Protein AF-A0A914KEP9-F1 (afdb_monomer_lite)

Structure (mmCIF, N/CA/C/O backbone):
data_AF-A0A914KEP9-F1
#
_entry.id   AF-A0A914KEP9-F1
#
loop_
_atom_site.group_PDB
_atom_site.id
_atom_site.type_symbol
_atom_site.label_atom_id
_atom_site.label_alt_id
_atom_site.label_comp_id
_atom_site.label_asym_id
_atom_site.label_entity_id
_atom_site.label_seq_id
_atom_site.pdbx_PDB_ins_code
_atom_site.Cartn_x
_atom_site.Cartn_y
_atom_site.Cartn_z
_atom_site.occupancy
_atom_site.B_iso_or_equiv
_atom_site.auth_seq_id
_atom_site.auth_comp_id
_atom_site.auth_asym_id
_atom_site.auth_atom_id
_atom_site.pdbx_PDB_model_num
ATOM 1 N N . GLU A 1 1 ? -34.281 -14.181 22.682 1.00 45.75 1 GLU A N 1
ATOM 2 C CA . GLU A 1 1 ? -33.440 -13.655 23.786 1.00 45.75 1 GLU A CA 1
ATOM 3 C C . GLU A 1 1 ? -32.944 -12.228 23.524 1.00 45.75 1 GLU A C 1
ATOM 5 O O . GLU A 1 1 ? -33.178 -11.386 24.376 1.00 45.75 1 GLU A O 1
ATOM 10 N N . TRP A 1 2 ? -32.375 -11.897 22.355 1.00 42.06 2 TRP A N 1
ATOM 11 C CA . TRP A 1 2 ? -31.967 -10.517 22.001 1.00 42.06 2 TRP A CA 1
ATOM 12 C C . TRP A 1 2 ? -33.112 -9.485 22.031 1.00 42.06 2 TRP A C 1
ATOM 14 O O . TRP A 1 2 ? -32.993 -8.478 22.718 1.00 42.06 2 TRP A O 1
ATOM 24 N N . GLU A 1 3 ? -34.259 -9.778 21.407 1.00 46.59 3 GLU A N 1
ATOM 25 C CA . GLU A 1 3 ? -35.447 -8.900 21.457 1.00 46.59 3 GLU A CA 1
ATOM 26 C C . GLU A 1 3 ? -35.961 -8.692 22.889 1.00 46.59 3 GLU A C 1
ATOM 28 O O . GLU A 1 3 ? -36.500 -7.643 23.220 1.00 46.59 3 GLU A O 1
ATOM 33 N N . SER A 1 4 ? -35.756 -9.672 23.775 1.00 56.06 4 SER A N 1
ATOM 34 C CA . SER A 1 4 ? -36.118 -9.540 25.188 1.00 56.06 4 SER A CA 1
ATOM 35 C C . SER A 1 4 ? -35.186 -8.575 25.916 1.00 56.06 4 SER A C 1
ATOM 37 O O . SER A 1 4 ? -35.663 -7.812 26.746 1.00 56.06 4 SER A O 1
ATOM 39 N N . VAL A 1 5 ? -33.883 -8.595 25.623 1.00 56.09 5 VAL A N 1
ATOM 40 C CA . VAL A 1 5 ? -32.901 -7.682 26.233 1.00 56.09 5 VAL A CA 1
ATOM 41 C C . VAL A 1 5 ? -33.059 -6.261 25.684 1.00 56.09 5 VAL A C 1
ATOM 43 O O . VAL A 1 5 ? -32.932 -5.303 26.446 1.00 56.09 5 VAL A O 1
ATOM 46 N N . ASP A 1 6 ? -33.383 -6.120 24.396 1.00 53.09 6 ASP A N 1
ATOM 47 C CA . ASP A 1 6 ? -33.613 -4.823 23.751 1.00 53.09 6 ASP A CA 1
ATOM 48 C C . ASP A 1 6 ? -34.911 -4.169 24.258 1.00 53.09 6 ASP A C 1
ATOM 50 O O . ASP A 1 6 ? -34.894 -3.023 24.706 1.00 53.09 6 ASP A O 1
ATOM 54 N N . ASN A 1 7 ? -36.009 -4.933 24.351 1.00 61.94 7 ASN A N 1
ATOM 55 C CA . ASN A 1 7 ? -37.264 -4.455 24.943 1.00 61.94 7 ASN A CA 1
ATOM 56 C C . ASN A 1 7 ? -37.099 -4.073 26.423 1.00 61.94 7 ASN A C 1
ATOM 58 O O . ASN A 1 7 ? -37.559 -3.009 26.836 1.00 61.94 7 ASN A O 1
ATOM 62 N N . LEU A 1 8 ? -36.379 -4.883 27.212 1.00 59.03 8 LEU A N 1
ATOM 63 C CA . LEU A 1 8 ? -36.083 -4.569 28.616 1.00 59.03 8 LEU A CA 1
ATOM 64 C C . LEU A 1 8 ? -35.218 -3.311 28.761 1.00 59.03 8 LEU A C 1
ATOM 66 O O . LEU A 1 8 ? -35.397 -2.548 29.711 1.00 59.03 8 LEU A O 1
ATOM 70 N N . TRP A 1 9 ? -34.287 -3.072 27.833 1.00 61.41 9 TRP A N 1
ATOM 71 C CA . TRP A 1 9 ? -33.450 -1.876 27.850 1.00 61.41 9 TRP A CA 1
ATOM 72 C C . TRP A 1 9 ? -34.225 -0.625 27.445 1.00 61.41 9 TRP A C 1
ATOM 74 O O . TRP A 1 9 ? -34.077 0.400 28.106 1.00 61.41 9 TRP A O 1
ATOM 84 N N . VAL A 1 10 ? -35.061 -0.688 26.407 1.00 66.38 10 VAL A N 1
ATOM 85 C CA . VAL A 1 10 ? -35.925 0.432 25.999 1.00 66.38 10 VAL A CA 1
ATOM 86 C C . VAL A 1 10 ? -36.863 0.821 27.143 1.00 66.38 10 VAL A C 1
ATOM 88 O O . VAL A 1 10 ? -36.931 1.996 27.507 1.00 66.38 10 VAL A O 1
ATOM 91 N N . GLU A 1 11 ? -37.487 -0.167 27.784 1.00 61.84 11 GLU A N 1
ATOM 92 C CA . GLU A 1 11 ? -38.403 0.048 28.904 1.00 61.84 11 GLU A CA 1
ATOM 93 C C . GLU A 1 11 ? -37.679 0.577 30.159 1.00 61.84 11 GLU A C 1
ATOM 95 O O . GLU A 1 11 ? -38.170 1.488 30.832 1.00 61.84 11 GLU A O 1
ATOM 100 N N . GLN A 1 12 ? -36.473 0.076 30.468 1.00 60.03 12 GLN A N 1
ATOM 101 C CA . GLN A 1 12 ? -35.642 0.650 31.533 1.00 60.03 12 GLN A CA 1
ATOM 102 C C . GLN A 1 12 ? -35.192 2.071 31.198 1.00 60.03 12 GLN A C 1
ATOM 104 O O . GLN A 1 12 ? -35.220 2.939 32.062 1.00 60.03 12 GLN A O 1
ATOM 109 N N . LYS A 1 13 ? -34.778 2.343 29.962 1.00 58.94 13 LYS A N 1
ATOM 110 C CA . LYS A 1 13 ? -34.282 3.656 29.542 1.00 58.94 13 LYS A CA 1
ATOM 111 C C . LYS A 1 13 ? -35.364 4.734 29.650 1.00 58.94 13 LYS A C 1
ATOM 113 O O . LYS A 1 13 ? -35.048 5.846 30.079 1.00 58.94 13 LYS A O 1
ATOM 118 N N . GLU A 1 14 ? -36.615 4.393 29.334 1.00 60.66 14 GLU A N 1
ATOM 119 C CA . GLU A 1 14 ? -37.789 5.241 29.584 1.00 60.66 14 GLU A CA 1
ATOM 120 C C . GLU A 1 14 ? -38.051 5.443 31.081 1.00 60.66 14 GLU A C 1
ATOM 122 O O . GLU A 1 14 ? -38.164 6.588 31.521 1.00 60.66 14 GLU A O 1
ATOM 127 N N . LYS A 1 15 ? -38.053 4.369 31.885 1.00 55.81 15 LYS A N 1
ATOM 128 C CA . LYS A 1 15 ? -38.216 4.458 33.351 1.00 55.81 15 LYS A CA 1
ATOM 129 C C . LYS A 1 15 ? -37.110 5.276 34.031 1.00 55.81 15 LYS A C 1
ATOM 131 O O . LYS A 1 15 ? -37.347 5.890 35.065 1.00 55.81 15 LYS A O 1
ATOM 136 N N . LEU A 1 16 ? -35.910 5.304 33.451 1.00 52.50 16 LEU A N 1
ATOM 137 C CA . LEU A 1 16 ? -34.718 5.957 34.003 1.00 52.50 16 LEU A CA 1
ATOM 138 C C . LEU A 1 16 ? -34.487 7.382 33.466 1.00 52.50 16 LEU A C 1
ATOM 140 O O . LEU A 1 16 ? -33.523 8.032 33.873 1.00 52.50 16 LEU A O 1
ATOM 144 N N . GLY A 1 17 ? -35.313 7.874 32.533 1.00 49.06 17 GLY A N 1
ATOM 145 C CA . GLY A 1 17 ? -35.179 9.223 31.962 1.00 49.06 17 GLY A CA 1
ATOM 146 C C . GLY A 1 17 ? -33.858 9.476 31.214 1.00 49.06 17 GLY A C 1
ATOM 147 O O . GLY A 1 17 ? -33.486 10.630 30.971 1.00 49.06 17 GLY A O 1
ATOM 148 N N . LEU A 1 18 ? -33.132 8.416 30.839 1.00 47.28 18 LEU A N 1
ATOM 149 C CA . LEU A 1 18 ? -31.837 8.474 30.152 1.00 47.28 18 LEU A CA 1
ATOM 150 C C . LEU A 1 18 ? -32.048 8.804 28.663 1.00 47.28 18 LEU A C 1
ATOM 152 O O . LEU A 1 18 ? -31.917 7.961 27.776 1.00 47.28 18 LEU A O 1
ATOM 156 N N . GLY A 1 19 ? -32.409 10.059 28.394 1.00 43.72 19 GLY A N 1
ATOM 157 C CA . GLY A 1 19 ? -32.674 10.575 27.047 1.00 43.72 19 GLY A CA 1
ATOM 158 C C . GLY A 1 19 ? -32.985 12.073 26.969 1.00 43.72 19 GLY A C 1
ATOM 159 O O . GLY A 1 19 ? -32.919 12.643 25.882 1.00 43.72 19 GLY A O 1
ATOM 160 N N . GLN A 1 20 ? -33.270 12.740 28.094 1.00 38.12 20 GLN A N 1
ATOM 161 C CA . GLN A 1 20 ? -33.529 14.183 28.129 1.00 38.12 20 GLN A CA 1
ATOM 162 C C . GLN A 1 20 ? -32.342 14.956 28.723 1.00 38.12 20 GLN A C 1
ATOM 164 O O . GLN A 1 20 ? -31.752 14.562 29.731 1.00 38.12 20 GLN A O 1
ATOM 169 N N . LYS A 1 21 ? -31.981 16.083 28.092 1.00 31.39 21 LYS A N 1
ATOM 170 C CA . LYS A 1 21 ? -31.024 17.054 28.646 1.00 31.39 21 LYS A CA 1
ATOM 171 C C . LYS A 1 21 ? -31.584 17.589 29.969 1.00 31.39 21 LYS A C 1
ATOM 173 O O . LYS A 1 21 ? -32.524 18.373 29.959 1.00 31.39 21 LYS A O 1
ATOM 178 N N . GLY A 1 22 ? -30.991 17.154 31.080 1.00 39.91 22 GLY A N 1
ATOM 179 C CA . GLY A 1 22 ? -31.440 17.467 32.440 1.00 39.91 22 GLY A CA 1
ATOM 180 C C . GLY A 1 22 ? -31.901 16.216 33.187 1.00 39.91 22 GLY A C 1
ATOM 181 O O . GLY A 1 22 ? -33.066 16.107 33.549 1.00 39.91 22 GLY A O 1
ATOM 182 N N . ALA A 1 23 ? -30.999 15.251 33.389 1.00 37.09 23 ALA A N 1
ATOM 183 C CA . ALA A 1 23 ? -31.309 14.024 34.116 1.00 37.09 23 ALA A CA 1
ATOM 184 C C . ALA A 1 23 ? -31.670 14.349 35.578 1.00 37.09 23 ALA A C 1
ATOM 186 O O . ALA A 1 23 ? -30.811 14.768 36.358 1.00 37.09 23 ALA A O 1
ATOM 187 N N . LYS A 1 24 ? -32.946 14.170 35.941 1.00 41.47 24 LYS A N 1
ATOM 188 C CA . LYS A 1 24 ? -33.394 14.178 37.340 1.00 41.47 24 LYS A CA 1
ATOM 189 C C . LYS A 1 24 ? -32.724 13.024 38.113 1.00 41.47 24 LYS A C 1
ATOM 191 O O . LYS A 1 24 ? -32.397 12.002 37.507 1.00 41.47 24 LYS A O 1
ATOM 196 N N . PRO A 1 25 ? -32.497 13.169 39.433 1.00 42.00 25 PRO A N 1
ATOM 197 C CA . PRO A 1 25 ? -31.997 12.080 40.269 1.00 42.00 25 PRO A CA 1
ATOM 198 C C . PRO A 1 25 ? -32.967 10.893 40.218 1.00 42.00 25 PRO A C 1
ATOM 200 O O . PRO A 1 25 ? -34.176 11.093 40.177 1.00 42.00 25 PRO A O 1
ATOM 203 N N . LEU A 1 26 ? -32.422 9.677 40.204 1.00 51.34 26 LEU A N 1
ATOM 204 C CA . LEU A 1 26 ? -33.168 8.422 40.105 1.00 51.34 26 LEU A CA 1
ATOM 205 C C . LEU A 1 26 ? -34.224 8.295 41.223 1.00 51.34 26 LEU A C 1
ATOM 207 O O . LEU A 1 26 ? -33.871 8.295 42.401 1.00 51.34 26 LEU A O 1
ATOM 211 N N . GLU A 1 27 ? -35.500 8.137 40.863 1.00 48.50 27 GLU A N 1
ATOM 212 C CA . GLU A 1 27 ? -36.560 7.675 41.772 1.00 48.50 27 GLU A CA 1
ATOM 213 C C . GLU A 1 27 ? -36.512 6.134 41.825 1.00 48.50 27 GLU A C 1
ATOM 215 O O . GLU A 1 27 ? -37.123 5.449 41.012 1.00 48.50 27 GLU A O 1
ATOM 220 N N . GLY A 1 28 ? -35.702 5.574 42.730 1.00 61.25 28 GLY A N 1
ATOM 221 C CA . GLY A 1 28 ? -35.535 4.124 42.916 1.00 61.25 28 GLY A CA 1
ATOM 222 C C . GLY A 1 28 ? -34.515 3.801 44.011 1.00 61.25 28 GLY A C 1
ATOM 223 O O . GLY A 1 28 ? -33.673 4.647 44.338 1.00 61.25 28 GLY A O 1
ATOM 224 N N . SER A 1 29 ? -34.579 2.602 44.603 1.00 81.25 29 SER A N 1
ATOM 225 C CA . SER A 1 29 ? -33.645 2.207 45.667 1.00 81.25 29 SER A CA 1
ATOM 226 C C . SER A 1 29 ? -32.207 2.152 45.141 1.00 81.25 29 SER A C 1
ATOM 228 O O . SER A 1 29 ? -31.977 1.946 43.951 1.00 81.25 29 SER A O 1
ATOM 230 N N . LEU A 1 30 ? -31.210 2.312 46.017 1.00 82.50 30 LEU A N 1
ATOM 231 C CA . LEU A 1 30 ? -29.797 2.272 45.615 1.00 82.50 30 LEU A CA 1
ATOM 232 C C . LEU A 1 30 ? -29.435 0.957 44.888 1.00 82.50 30 LEU A C 1
ATOM 234 O O . LEU A 1 30 ? -28.625 0.966 43.964 1.00 82.50 30 LEU A O 1
ATOM 238 N N . ALA A 1 31 ?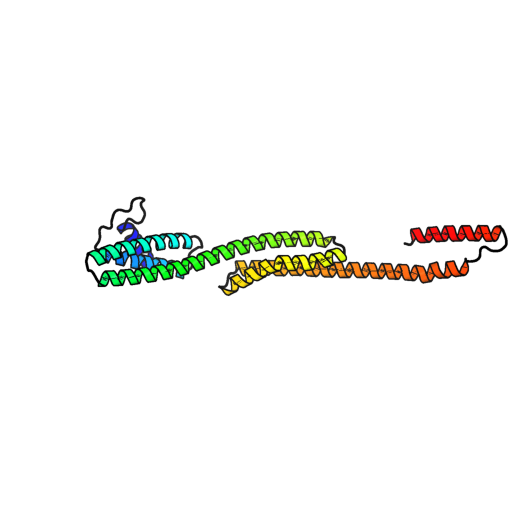 -30.080 -0.155 45.259 1.00 83.12 31 ALA A N 1
ATOM 239 C CA . ALA A 1 31 ? -29.934 -1.448 44.595 1.00 83.12 31 ALA A CA 1
ATOM 240 C C . ALA A 1 31 ? -30.486 -1.441 43.155 1.00 83.12 31 ALA A C 1
ATOM 242 O O . ALA A 1 31 ? -29.814 -1.939 42.251 1.00 83.12 31 ALA A O 1
ATOM 243 N N . ASP A 1 32 ? -31.641 -0.809 42.920 1.00 84.50 32 ASP A N 1
ATOM 244 C CA . ASP A 1 32 ? -32.236 -0.684 41.578 1.00 84.50 32 ASP A CA 1
ATOM 245 C C . ASP A 1 32 ? -31.322 0.110 40.635 1.00 84.50 32 ASP A C 1
ATOM 247 O O . ASP A 1 32 ? -31.179 -0.219 39.456 1.00 84.50 32 ASP A O 1
ATOM 251 N N . GLN A 1 33 ? -30.640 1.130 41.167 1.00 84.88 33 GLN A N 1
ATOM 252 C CA . GLN A 1 33 ? -29.698 1.948 40.399 1.00 84.88 33 GLN A CA 1
ATOM 253 C C . GLN A 1 33 ? -28.456 1.143 39.979 1.00 84.88 33 GLN A C 1
ATOM 255 O O . GLN A 1 33 ? -27.972 1.314 38.860 1.00 84.88 33 GLN A O 1
ATOM 260 N N . PHE A 1 34 ? -27.958 0.234 40.826 1.00 87.38 34 PHE A N 1
ATOM 261 C CA . PHE A 1 34 ? -26.879 -0.689 40.451 1.00 87.38 34 PHE A CA 1
ATOM 262 C C . PHE A 1 34 ? -27.331 -1.737 39.429 1.00 87.38 34 PHE A C 1
ATOM 264 O O . PHE A 1 34 ? -26.576 -2.048 38.503 1.00 87.38 34 PHE A O 1
ATOM 271 N N . GLU A 1 35 ? -28.550 -2.262 39.558 1.00 88.75 35 GLU A N 1
ATOM 272 C CA . GLU A 1 35 ? -29.079 -3.249 38.612 1.00 88.75 35 GLU A CA 1
ATOM 273 C C . GLU A 1 35 ? -29.319 -2.634 37.226 1.00 88.75 35 GLU A C 1
ATOM 275 O O . GLU A 1 35 ? -29.020 -3.267 36.213 1.00 88.75 35 GLU A O 1
ATOM 280 N N . ALA A 1 36 ? -29.737 -1.365 37.157 1.00 87.50 36 ALA A N 1
ATOM 281 C CA . ALA A 1 36 ? -29.820 -0.614 35.904 1.00 87.50 36 ALA A CA 1
ATOM 282 C C . ALA A 1 36 ? -28.461 -0.513 35.186 1.00 87.50 36 ALA A C 1
ATOM 284 O O . ALA A 1 36 ? -28.375 -0.735 33.975 1.00 87.50 36 ALA A O 1
ATOM 285 N N . VAL A 1 37 ? -27.373 -0.239 35.921 1.00 90.31 37 VAL A N 1
ATOM 286 C CA . VAL A 1 37 ? -26.016 -0.236 35.342 1.00 90.31 37 VAL A CA 1
ATOM 287 C C . VAL A 1 37 ? -25.621 -1.636 34.868 1.00 90.31 37 VAL A C 1
ATOM 289 O O . VAL A 1 37 ? -25.065 -1.784 33.779 1.00 90.31 37 VAL A O 1
ATOM 292 N N . ALA A 1 38 ? -25.921 -2.673 35.654 1.00 89.75 38 ALA A N 1
ATOM 293 C CA . ALA A 1 38 ? -25.623 -4.058 35.295 1.00 89.75 38 ALA A CA 1
ATOM 294 C C . ALA A 1 38 ? -26.382 -4.514 34.035 1.00 89.75 38 ALA A C 1
ATOM 296 O O . ALA A 1 38 ? -25.841 -5.273 33.226 1.00 89.75 38 ALA A O 1
ATOM 297 N N . HIS A 1 39 ? -27.623 -4.058 33.864 1.00 90.69 39 HIS A N 1
ATOM 298 C CA . HIS A 1 39 ? -28.432 -4.327 32.680 1.00 90.69 39 HIS A CA 1
ATOM 299 C C . HIS A 1 39 ? -27.883 -3.596 31.449 1.00 90.69 39 HIS A C 1
ATOM 301 O O . HIS A 1 39 ? -27.671 -4.223 30.410 1.00 90.69 39 HIS A O 1
ATOM 307 N N . TRP A 1 40 ? -27.556 -2.303 31.581 1.00 93.38 40 TRP A N 1
ATOM 308 C CA . TRP A 1 40 ? -26.888 -1.551 30.514 1.00 93.38 40 TRP A CA 1
ATOM 309 C C . TRP A 1 40 ? -25.581 -2.226 30.081 1.00 93.38 40 TRP A C 1
ATOM 311 O O . TRP A 1 40 ? -25.336 -2.370 28.885 1.00 93.38 40 TRP A O 1
ATOM 321 N N . LEU A 1 41 ? -24.765 -2.694 31.031 1.00 92.25 41 LEU A N 1
ATOM 322 C CA . LEU A 1 41 ? -23.487 -3.337 30.728 1.00 92.25 41 LEU A CA 1
ATOM 323 C C . LEU A 1 41 ? -23.679 -4.618 29.903 1.00 92.25 41 LEU A C 1
ATOM 325 O O . LEU A 1 41 ? -22.993 -4.806 28.899 1.00 92.25 41 LEU A O 1
ATOM 329 N N . ARG A 1 42 ? -24.640 -5.470 30.289 1.00 91.25 42 ARG A N 1
ATOM 330 C CA . ARG A 1 42 ? -25.009 -6.675 29.523 1.00 91.25 42 ARG A CA 1
ATOM 331 C C . ARG A 1 42 ? -25.473 -6.320 28.112 1.00 91.25 42 ARG A C 1
ATOM 333 O O . ARG A 1 42 ? -25.056 -6.955 27.145 1.00 91.25 42 ARG A O 1
ATOM 340 N N . HIS A 1 43 ? -26.287 -5.277 27.985 1.00 88.31 43 HIS A N 1
ATOM 341 C CA . HIS A 1 43 ? -26.761 -4.803 26.692 1.00 88.31 43 HIS A CA 1
ATOM 342 C C . HIS A 1 43 ? -25.615 -4.275 25.809 1.00 88.31 43 HIS A C 1
ATOM 344 O O . HIS A 1 43 ? -25.517 -4.645 24.639 1.00 88.31 43 HIS A O 1
ATOM 350 N N . ALA A 1 44 ? -24.701 -3.478 26.367 1.00 88.38 44 ALA A N 1
ATOM 351 C CA . ALA A 1 44 ? -23.533 -2.960 25.657 1.00 88.38 44 ALA A CA 1
ATOM 352 C C . ALA A 1 44 ? -22.579 -4.082 25.204 1.00 88.38 44 ALA A C 1
ATOM 354 O O . ALA A 1 44 ? -22.092 -4.066 24.073 1.00 88.38 44 ALA A O 1
ATOM 355 N N . GLN A 1 45 ? -22.355 -5.093 26.050 1.00 89.62 45 GLN A N 1
ATOM 356 C CA . GLN A 1 45 ? -21.576 -6.286 25.698 1.00 89.62 45 GLN A CA 1
ATOM 357 C C . GLN A 1 45 ? -22.242 -7.093 24.576 1.00 89.62 45 GLN A C 1
ATOM 359 O O . GLN A 1 45 ? -21.563 -7.541 23.654 1.00 89.62 45 GLN A O 1
ATOM 364 N N . SER A 1 46 ? -23.570 -7.231 24.613 1.00 86.81 46 SER A N 1
ATOM 365 C CA . SER A 1 46 ? -24.329 -7.883 23.544 1.00 86.81 46 SER A CA 1
ATOM 366 C C . SER A 1 46 ? -24.202 -7.129 22.218 1.00 86.81 46 SER A C 1
ATOM 368 O O . SER A 1 46 ? -23.912 -7.751 21.197 1.00 86.81 46 SER A O 1
ATOM 370 N N . GLN A 1 47 ? -24.340 -5.799 22.221 1.00 84.31 47 GLN A N 1
ATOM 371 C CA . GLN A 1 47 ? -24.130 -4.980 21.018 1.00 84.31 47 GLN A CA 1
ATOM 372 C C . GLN A 1 47 ? -22.719 -5.167 20.440 1.00 84.31 47 GLN A C 1
ATOM 374 O O . GLN A 1 47 ? -22.555 -5.337 19.233 1.00 84.31 47 GLN A O 1
ATOM 379 N N . LEU A 1 48 ? -21.700 -5.224 21.304 1.00 83.31 48 LEU A N 1
ATOM 380 C CA . LEU A 1 48 ? -20.319 -5.462 20.885 1.00 83.31 48 LEU A CA 1
ATOM 381 C C . LEU A 1 48 ? -20.120 -6.853 20.255 1.00 83.31 48 LEU A C 1
ATOM 383 O O . LEU A 1 48 ? -19.368 -6.990 19.284 1.00 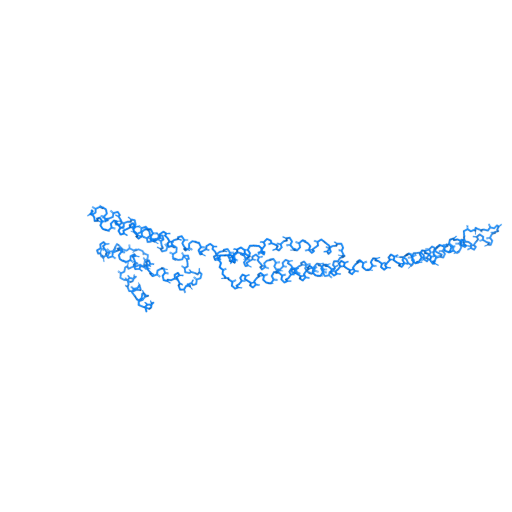83.31 48 LEU A O 1
ATOM 387 N N . ALA A 1 49 ? -20.774 -7.881 20.801 1.00 80.94 49 ALA A N 1
ATOM 388 C CA . ALA A 1 49 ? -20.668 -9.260 20.329 1.00 80.94 49 ALA A CA 1
ATOM 389 C C . ALA A 1 49 ? -21.343 -9.475 18.965 1.00 80.94 49 ALA A C 1
ATOM 391 O O . ALA A 1 49 ? -20.795 -10.183 18.125 1.00 80.94 49 ALA A O 1
ATOM 392 N N . HIS A 1 50 ? -22.481 -8.823 18.715 1.00 72.62 50 HIS A N 1
ATOM 393 C CA . HIS A 1 50 ? -23.286 -9.024 17.502 1.00 72.62 50 HIS A CA 1
ATOM 394 C C . HIS A 1 50 ? -22.854 -8.147 16.317 1.00 72.62 50 HIS A C 1
ATOM 396 O O . HIS A 1 50 ? -23.577 -8.040 15.333 1.00 72.62 50 HIS A O 1
ATOM 402 N N . GLY A 1 51 ? -21.662 -7.542 16.391 1.00 61.88 51 GLY A N 1
ATOM 403 C CA . GLY A 1 51 ? -21.070 -6.824 15.266 1.00 61.88 51 GLY A CA 1
ATOM 404 C C . GLY A 1 51 ? -21.879 -5.596 14.862 1.00 61.88 51 GLY A C 1
ATOM 405 O O . GLY A 1 51 ? -22.280 -5.469 13.712 1.00 61.88 51 GLY A O 1
ATOM 406 N N . THR A 1 52 ? -22.137 -4.683 15.799 1.00 55.88 52 THR A N 1
ATOM 407 C CA . THR A 1 52 ? -22.742 -3.400 15.436 1.00 55.88 52 THR A CA 1
ATOM 408 C C . THR A 1 52 ? -21.812 -2.551 14.574 1.00 55.88 52 THR A C 1
ATOM 410 O O . THR A 1 52 ? -20.605 -2.483 14.815 1.00 55.88 52 THR A O 1
ATOM 413 N N . ASP A 1 53 ? -22.444 -1.869 13.623 1.00 58.41 53 ASP A N 1
ATOM 414 C CA . ASP A 1 53 ? -21.940 -0.806 12.761 1.00 58.41 53 ASP A CA 1
ATOM 415 C C . ASP A 1 53 ? -20.844 0.062 13.409 1.00 58.41 53 ASP A C 1
ATOM 417 O O . ASP A 1 53 ? -20.915 0.416 14.592 1.00 58.41 53 ASP A O 1
ATOM 421 N N . SER A 1 54 ? -19.854 0.488 12.615 1.00 62.97 54 SER A N 1
ATOM 422 C CA . SER A 1 54 ? -18.724 1.336 13.052 1.00 62.97 54 SER A CA 1
ATOM 423 C C . SER A 1 54 ? -19.153 2.616 13.796 1.00 62.97 54 SER A C 1
ATOM 425 O O . SER A 1 54 ? -18.334 3.242 14.472 1.00 62.97 54 SER A O 1
ATOM 427 N N . THR A 1 55 ? -20.413 3.026 13.664 1.00 71.00 55 THR A N 1
ATOM 428 C CA . THR A 1 55 ? -21.010 4.218 14.275 1.00 71.00 55 THR A CA 1
ATOM 429 C C . THR A 1 55 ? -21.426 4.020 15.737 1.00 71.00 55 THR A C 1
ATOM 431 O O . THR A 1 55 ? -21.562 5.001 16.470 1.00 71.00 55 THR A O 1
ATOM 434 N N . VAL A 1 56 ? -21.588 2.774 16.198 1.00 80.50 56 VAL A N 1
ATOM 435 C CA . VAL A 1 56 ? -22.072 2.455 17.554 1.00 80.50 56 VAL A CA 1
ATOM 436 C C . VAL A 1 56 ? -20.945 2.498 18.590 1.00 80.50 56 VAL A C 1
ATOM 438 O O . VAL A 1 56 ? -21.162 2.931 19.723 1.00 80.50 56 VAL A O 1
ATOM 441 N N . VAL A 1 57 ? -19.718 2.134 18.204 1.00 85.81 57 VAL A N 1
ATOM 442 C CA . VAL A 1 57 ? -18.556 2.080 19.112 1.00 85.81 57 VAL A CA 1
ATOM 443 C C . VAL A 1 57 ? -18.262 3.432 19.791 1.00 85.81 57 VAL A C 1
ATOM 445 O O . VAL A 1 57 ? -18.158 3.447 21.019 1.00 85.81 57 VAL A O 1
ATOM 448 N N . PRO A 1 58 ? -18.198 4.582 19.084 1.00 86.56 58 PRO A N 1
ATOM 449 C CA . PRO A 1 58 ? -17.963 5.878 19.731 1.00 86.56 58 PRO A CA 1
ATOM 450 C C . PRO A 1 58 ? -19.044 6.249 20.755 1.00 86.56 58 PRO A C 1
ATOM 452 O O . PRO A 1 58 ? -18.741 6.796 21.817 1.00 86.56 58 PRO A O 1
ATOM 455 N N . LYS A 1 59 ? -20.305 5.913 20.458 1.00 87.81 59 LYS A N 1
ATOM 456 C CA . LYS A 1 59 ? -21.437 6.146 21.358 1.00 87.81 59 LYS A CA 1
ATOM 457 C C . LYS A 1 59 ? -21.332 5.281 22.614 1.00 87.81 59 LYS A C 1
ATOM 459 O O . LYS A 1 59 ? -21.470 5.805 23.716 1.00 87.81 59 LYS A O 1
ATOM 464 N N . LEU A 1 60 ? -21.013 3.994 22.468 1.00 90.12 60 LEU A N 1
ATOM 465 C CA . LEU A 1 60 ? -20.807 3.091 23.604 1.00 90.12 60 LEU A CA 1
ATOM 466 C C . LEU A 1 60 ? -19.630 3.524 24.486 1.00 90.12 60 LEU A C 1
ATOM 468 O O . LEU A 1 60 ? -19.730 3.416 25.704 1.00 90.12 60 LEU A O 1
ATOM 472 N N . ILE A 1 61 ? -18.549 4.069 23.913 1.00 91.00 61 ILE A N 1
ATOM 473 C CA . ILE A 1 61 ? -17.439 4.642 24.697 1.00 91.00 61 ILE A CA 1
ATOM 474 C C . ILE A 1 61 ? -17.937 5.807 25.561 1.00 91.00 61 ILE A C 1
ATOM 476 O O . ILE A 1 61 ? -17.607 5.887 26.747 1.00 91.00 61 ILE A O 1
ATOM 480 N N . GLN A 1 62 ? -18.739 6.710 24.989 1.00 91.31 62 GLN A N 1
ATOM 481 C CA . GLN A 1 62 ? -19.307 7.835 25.732 1.00 91.31 62 GLN A CA 1
ATOM 482 C C . GLN A 1 62 ? -20.244 7.357 26.851 1.00 91.31 62 GLN A C 1
ATOM 484 O O . GLN A 1 62 ? -20.113 7.811 27.991 1.00 91.31 62 GLN A O 1
ATOM 489 N N . GLU A 1 63 ? -21.148 6.423 26.547 1.00 91.19 63 GLU A N 1
ATOM 490 C CA . GLU A 1 63 ? -22.065 5.837 27.530 1.00 91.19 63 GLU A CA 1
ATOM 491 C C . GLU A 1 63 ? -21.299 5.117 28.649 1.00 91.19 63 GLU A C 1
ATOM 493 O O . GLU A 1 63 ? -21.584 5.338 29.823 1.00 91.19 63 GLU A O 1
ATOM 498 N N . ALA A 1 64 ? -20.264 4.341 28.323 1.00 92.25 64 ALA A N 1
ATOM 499 C CA . ALA A 1 64 ? -19.439 3.639 29.303 1.00 92.25 64 ALA A CA 1
ATOM 500 C C . ALA A 1 64 ? -18.708 4.595 30.255 1.00 92.25 64 ALA A C 1
ATOM 502 O O . ALA A 1 64 ? -18.671 4.358 31.464 1.00 92.25 64 ALA A O 1
ATOM 503 N N . ARG A 1 65 ? -18.188 5.722 29.747 1.00 92.06 65 ARG A N 1
ATOM 504 C CA . ARG A 1 65 ? -17.594 6.777 30.590 1.00 92.06 65 ARG A CA 1
ATOM 505 C C . ARG A 1 65 ? -18.630 7.401 31.524 1.00 92.06 65 ARG A C 1
ATOM 507 O O . ARG A 1 65 ? -18.330 7.628 32.695 1.00 92.06 65 ARG A O 1
ATOM 514 N N . GLN A 1 66 ? -19.847 7.633 31.035 1.00 93.12 66 GLN A N 1
ATOM 515 C CA . GLN A 1 66 ? -20.939 8.161 31.852 1.00 93.12 66 GLN A CA 1
ATOM 516 C C . GLN A 1 66 ? -21.377 7.166 32.935 1.00 93.12 66 GLN A C 1
ATOM 518 O O . GLN A 1 66 ? -21.581 7.560 34.083 1.00 93.12 66 GLN A O 1
ATOM 523 N N . GLN A 1 67 ? -21.467 5.876 32.604 1.00 90.81 67 GLN A N 1
ATOM 524 C CA . GLN A 1 67 ? -21.823 4.836 33.568 1.00 90.81 67 GLN A CA 1
ATOM 525 C C . GLN A 1 67 ? -20.724 4.604 34.602 1.00 90.81 67 GLN A C 1
ATOM 527 O O . GLN A 1 67 ? -21.035 4.406 35.773 1.00 90.81 67 GLN A O 1
ATOM 532 N N . LYS A 1 68 ? -19.446 4.722 34.226 1.00 91.56 68 LYS A N 1
ATOM 533 C CA . LYS A 1 68 ? -18.330 4.693 35.181 1.00 91.56 68 LYS A CA 1
ATOM 534 C C . LYS A 1 68 ? -18.460 5.793 36.234 1.00 91.56 68 LYS A C 1
ATOM 536 O O . LYS A 1 68 ? -18.293 5.534 37.425 1.00 91.56 68 LYS A O 1
ATOM 541 N N . GLU A 1 69 ? -18.789 7.011 35.809 1.00 91.50 69 GLU A N 1
ATOM 542 C CA . GLU A 1 6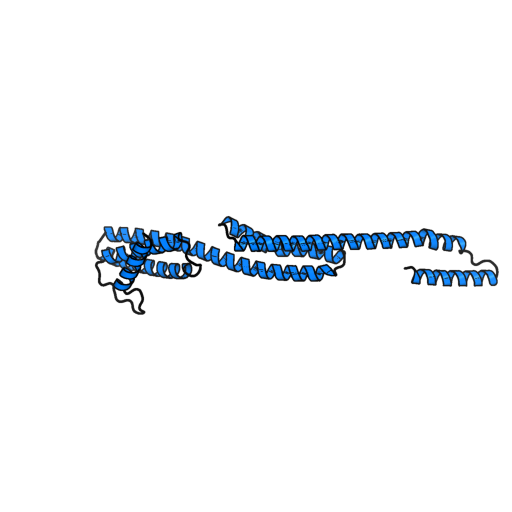9 ? -18.999 8.126 36.735 1.00 91.50 69 GLU A CA 1
ATOM 543 C C . GLU A 1 69 ? -20.255 7.927 37.597 1.00 91.50 69 GLU A C 1
ATOM 545 O O . GLU A 1 69 ? -20.239 8.184 38.801 1.00 91.50 69 GLU A O 1
ATOM 550 N N . ASN A 1 70 ? -21.322 7.369 37.016 1.00 89.88 70 ASN A N 1
ATOM 551 C CA . ASN A 1 70 ? -22.517 6.997 37.769 1.00 89.88 70 ASN A CA 1
ATOM 552 C C . ASN A 1 70 ? -22.197 5.960 38.862 1.00 89.88 70 ASN A C 1
ATOM 554 O O . ASN A 1 70 ? -22.561 6.168 40.016 1.00 89.88 70 ASN A O 1
ATOM 558 N N . VAL A 1 71 ? -21.448 4.897 38.545 1.00 92.62 71 VAL A N 1
ATOM 559 C CA . VAL A 1 71 ? -21.035 3.871 39.520 1.00 92.62 71 VAL A CA 1
ATOM 560 C C . VAL A 1 71 ? -20.174 4.460 40.633 1.00 92.62 71 VAL A C 1
ATOM 562 O O . VAL A 1 71 ? -20.390 4.114 41.790 1.00 92.62 71 VAL A O 1
ATOM 565 N N . ARG A 1 72 ? -19.261 5.394 40.334 1.00 92.50 72 ARG A N 1
ATOM 566 C CA . ARG A 1 72 ? -18.486 6.101 41.372 1.00 92.50 72 ARG A CA 1
ATOM 567 C C . ARG A 1 72 ? -19.381 6.874 42.335 1.00 92.50 72 ARG A C 1
ATOM 569 O O . ARG A 1 72 ? -19.180 6.810 43.548 1.00 92.50 72 ARG A O 1
ATOM 576 N N . ARG A 1 73 ? -20.395 7.568 41.812 1.00 92.50 73 ARG A N 1
ATOM 577 C CA . ARG A 1 73 ? -21.385 8.272 42.635 1.00 92.50 73 ARG A CA 1
ATOM 578 C C . ARG A 1 73 ? -22.197 7.298 43.496 1.00 92.50 73 ARG A C 1
ATOM 580 O O . ARG A 1 73 ? -22.358 7.550 44.688 1.00 92.50 73 ARG A O 1
ATOM 587 N N . LEU A 1 74 ? -22.666 6.186 42.922 1.00 90.19 74 LEU A N 1
ATOM 588 C CA . LEU A 1 74 ? -23.400 5.144 43.654 1.00 90.19 74 LEU A CA 1
ATOM 589 C C . LEU A 1 74 ? -22.530 4.483 44.730 1.00 90.19 74 LEU A C 1
ATOM 591 O O . LEU A 1 74 ? -23.004 4.218 45.831 1.00 90.19 74 LEU A O 1
ATOM 595 N N . GLN A 1 75 ? -21.244 4.270 44.448 1.00 91.38 75 GLN A N 1
ATOM 596 C CA . GLN A 1 75 ? -20.277 3.737 45.404 1.00 91.38 75 GLN A CA 1
ATOM 597 C C . GLN A 1 75 ? -20.114 4.664 46.612 1.00 91.38 75 GLN A C 1
ATOM 599 O O . GLN A 1 75 ? -20.143 4.192 47.747 1.00 91.38 75 GLN A O 1
ATOM 604 N N . ALA A 1 76 ? -19.981 5.976 46.385 1.00 90.69 76 ALA A N 1
ATOM 605 C CA . ALA A 1 76 ? -19.884 6.957 47.464 1.00 90.69 76 ALA A CA 1
ATOM 606 C C . ALA A 1 76 ? -21.150 6.971 48.341 1.00 90.69 76 ALA A C 1
ATOM 608 O O . ALA A 1 76 ? -21.053 7.039 49.566 1.00 90.69 76 ALA A O 1
ATOM 609 N N . GLN A 1 77 ? -22.333 6.839 47.729 1.00 89.50 77 GLN A N 1
ATOM 610 C CA . GLN A 1 77 ? -23.607 6.731 48.451 1.00 89.50 77 GLN A CA 1
ATOM 611 C C . GLN A 1 77 ? -23.711 5.428 49.257 1.00 89.50 77 GLN A C 1
ATOM 613 O O . GLN A 1 77 ? -24.084 5.469 50.428 1.00 89.50 77 GLN A O 1
ATOM 618 N N . ALA A 1 78 ? -23.325 4.289 48.674 1.00 89.12 78 ALA A N 1
ATOM 619 C CA . ALA A 1 78 ? -23.300 2.995 49.358 1.00 89.12 78 ALA A CA 1
ATOM 620 C C . ALA A 1 78 ? -22.352 3.001 50.564 1.00 89.12 78 ALA A C 1
ATOM 622 O O . ALA A 1 78 ? -22.680 2.467 51.621 1.00 89.12 78 ALA A O 1
ATOM 623 N N . GLN A 1 79 ? -21.195 3.652 50.422 1.00 89.81 79 GLN A N 1
ATOM 624 C CA . GLN A 1 79 ? -20.202 3.765 51.484 1.00 89.81 79 GLN A CA 1
ATOM 625 C C . GLN A 1 79 ? -20.676 4.684 52.619 1.00 89.81 79 GLN A C 1
ATOM 627 O O . GLN A 1 79 ? -20.485 4.353 53.787 1.00 89.81 79 GLN A O 1
ATOM 632 N N . ALA A 1 80 ? -21.362 5.787 52.297 1.00 89.25 80 ALA A N 1
ATOM 633 C CA . ALA A 1 80 ? -22.001 6.650 53.293 1.00 89.25 80 ALA A CA 1
ATOM 634 C C . ALA A 1 80 ? -23.125 5.935 54.069 1.00 89.25 80 ALA A C 1
ATOM 636 O O . ALA A 1 80 ? -23.345 6.232 55.240 1.00 89.25 80 ALA A O 1
ATOM 637 N N . GLN A 1 81 ? -23.808 4.976 53.435 1.00 88.12 81 GLN A N 1
ATOM 638 C CA . GLN A 1 81 ? -24.860 4.153 54.046 1.00 88.12 81 GLN A CA 1
ATOM 639 C C . GLN A 1 81 ? -24.333 2.875 54.725 1.00 88.12 81 GLN A C 1
ATOM 641 O O . GLN A 1 81 ? -25.139 2.092 55.219 1.00 88.12 81 GLN A O 1
ATOM 646 N N . GLN A 1 82 ? -23.011 2.646 54.749 1.00 84.00 82 GLN A N 1
ATOM 647 C CA . GLN A 1 82 ? -22.381 1.421 55.278 1.00 84.00 82 GLN A CA 1
ATOM 648 C C . GLN A 1 82 ? -22.942 0.123 54.656 1.00 84.00 82 GLN A C 1
ATOM 650 O O . GLN A 1 82 ? -23.006 -0.926 55.294 1.00 84.00 82 GLN A O 1
ATOM 655 N N . ALA A 1 83 ? -23.354 0.183 53.387 1.00 82.50 83 ALA A N 1
ATOM 656 C CA . ALA A 1 83 ? -23.907 -0.952 52.658 1.00 82.50 83 ALA A CA 1
ATOM 657 C C . ALA A 1 83 ? -22.793 -1.755 51.961 1.00 82.50 83 ALA A C 1
ATOM 659 O O . ALA A 1 83 ? -22.627 -1.679 50.740 1.00 82.50 83 ALA A O 1
ATOM 660 N N . ASP A 1 84 ? -22.029 -2.536 52.729 1.00 83.06 84 ASP A N 1
ATOM 661 C CA . ASP A 1 84 ? -20.866 -3.298 52.238 1.00 83.06 84 ASP A CA 1
ATOM 662 C C . ASP A 1 84 ? -21.127 -4.144 50.970 1.00 83.06 84 ASP A C 1
ATOM 664 O O . ASP A 1 84 ? -20.312 -4.074 50.041 1.00 83.06 84 ASP A O 1
ATOM 668 N N . PRO A 1 85 ? -22.259 -4.870 50.826 1.00 87.88 85 PRO A N 1
ATOM 669 C CA . PRO A 1 85 ? -22.550 -5.618 49.599 1.00 87.88 85 PRO A CA 1
ATOM 670 C C . PRO A 1 85 ? -22.649 -4.730 48.349 1.00 87.88 85 PRO A C 1
ATOM 672 O O . PRO A 1 85 ? -22.214 -5.122 47.265 1.00 87.88 85 PRO A O 1
ATOM 675 N N . LEU A 1 86 ? -23.175 -3.509 48.492 1.00 86.94 86 LEU A N 1
ATOM 676 C CA . LEU A 1 86 ? -23.308 -2.554 47.388 1.00 86.94 86 LEU A CA 1
ATOM 677 C C . LEU A 1 86 ? -21.962 -1.913 47.026 1.00 86.94 86 LEU A C 1
ATOM 679 O O . LEU A 1 86 ? -21.708 -1.633 45.855 1.00 86.94 86 LEU A O 1
ATOM 683 N N . VAL A 1 87 ? -21.063 -1.741 47.999 1.00 89.06 87 VAL A N 1
ATOM 684 C CA . VAL A 1 87 ? -19.687 -1.283 47.745 1.00 89.06 87 VAL A CA 1
ATOM 685 C C . VAL A 1 87 ? -18.897 -2.332 46.953 1.00 89.06 87 VAL A C 1
ATOM 687 O O . VAL A 1 87 ? -18.175 -1.977 46.018 1.00 89.06 87 VAL A O 1
ATOM 690 N N . VAL A 1 88 ? -19.054 -3.621 47.277 1.00 91.00 88 VAL A N 1
ATOM 691 C CA . VAL A 1 88 ? -18.462 -4.723 46.493 1.00 91.00 88 VAL A CA 1
ATOM 692 C C . VAL A 1 88 ? -19.030 -4.731 45.075 1.00 91.00 88 VAL A C 1
ATOM 694 O O . VAL A 1 88 ? -18.264 -4.712 44.109 1.00 91.00 88 VAL A O 1
ATOM 697 N N . ARG A 1 89 ? -20.359 -4.640 44.939 1.00 90.62 89 ARG A N 1
ATOM 698 C CA . ARG A 1 89 ? -21.040 -4.581 43.638 1.00 90.62 89 ARG A CA 1
ATOM 699 C C . ARG A 1 89 ? -20.565 -3.412 42.773 1.00 90.62 89 ARG A C 1
ATOM 701 O O . ARG A 1 89 ? -20.368 -3.571 41.569 1.00 90.62 89 ARG A O 1
ATOM 708 N N . ALA A 1 90 ? -20.325 -2.248 43.375 1.00 90.81 90 ALA A N 1
ATOM 709 C CA . ALA A 1 90 ? -19.787 -1.089 42.672 1.00 90.81 90 ALA A CA 1
ATOM 710 C C . ALA A 1 90 ? -18.381 -1.340 42.105 1.00 90.81 90 ALA A C 1
ATOM 712 O O . ALA A 1 90 ? -18.085 -0.932 40.979 1.00 90.81 90 ALA A O 1
ATOM 713 N N . ARG A 1 91 ? -17.513 -2.036 42.854 1.00 92.19 91 ARG A N 1
ATOM 714 C CA . ARG A 1 91 ? -16.172 -2.412 42.375 1.00 92.19 91 ARG A CA 1
ATOM 715 C C . ARG A 1 91 ? -16.246 -3.400 41.216 1.00 92.19 91 ARG A C 1
ATOM 717 O O . ARG A 1 91 ? -15.547 -3.207 40.225 1.00 92.19 91 ARG A O 1
ATOM 724 N N . GLU A 1 92 ? -17.113 -4.409 41.307 1.00 94.31 92 GLU A N 1
ATOM 725 C CA . GLU A 1 92 ? -17.349 -5.366 40.216 1.00 94.31 92 GLU A CA 1
ATOM 726 C C . GLU A 1 92 ? -17.788 -4.656 38.931 1.00 94.31 92 GLU A C 1
ATOM 728 O O . GLU A 1 92 ? -17.192 -4.861 37.873 1.00 94.31 92 GLU A O 1
ATOM 733 N N . LEU A 1 93 ? -18.786 -3.772 39.032 1.00 93.44 93 LEU A N 1
ATOM 734 C CA . LEU A 1 93 ? -19.284 -3.005 37.890 1.00 93.44 93 LEU A CA 1
ATOM 735 C C . LEU A 1 93 ? -18.224 -2.056 37.332 1.00 93.44 93 LEU A C 1
ATOM 737 O O . LEU A 1 93 ? -18.092 -1.956 36.117 1.00 93.44 93 LEU A O 1
ATOM 741 N N . THR A 1 94 ? -17.431 -1.409 38.188 1.00 94.69 94 THR A N 1
ATOM 742 C CA . THR A 1 94 ? -16.323 -0.548 37.744 1.00 94.69 94 THR A CA 1
ATOM 743 C C . THR A 1 94 ? -15.307 -1.341 36.924 1.00 94.69 94 THR A C 1
ATOM 745 O O . THR A 1 94 ? -14.976 -0.937 35.811 1.00 94.69 94 THR A O 1
ATOM 748 N N . ASN A 1 95 ? -14.868 -2.498 37.426 1.00 95.44 95 ASN A N 1
ATOM 749 C CA . ASN A 1 95 ? -13.914 -3.359 36.723 1.00 95.44 95 ASN A CA 1
ATOM 750 C C . ASN A 1 95 ? -14.476 -3.856 35.384 1.00 95.44 95 ASN A C 1
ATOM 752 O O . ASN A 1 95 ? -13.763 -3.896 34.382 1.00 95.44 95 ASN A O 1
ATOM 756 N N . ALA A 1 96 ? -15.760 -4.216 35.352 1.00 94.88 96 ALA A N 1
ATOM 757 C CA . ALA A 1 96 ? -16.402 -4.711 34.143 1.00 94.88 96 ALA A CA 1
ATOM 758 C C . ALA A 1 96 ? -16.621 -3.602 33.095 1.00 94.88 96 ALA A C 1
ATOM 760 O O . ALA A 1 96 ? -16.435 -3.843 31.900 1.00 94.88 96 ALA A O 1
ATOM 761 N N . ILE A 1 97 ? -16.943 -2.377 33.527 1.00 94.62 97 ILE A N 1
ATOM 762 C CA . ILE A 1 97 ? -16.996 -1.193 32.656 1.00 94.62 97 ILE A CA 1
ATOM 763 C C . ILE A 1 97 ? -15.602 -0.866 32.105 1.00 94.62 97 ILE A C 1
ATOM 765 O O . ILE A 1 97 ? -15.480 -0.557 30.923 1.00 94.62 97 ILE A O 1
ATOM 769 N N . ASP A 1 98 ? -14.549 -0.975 32.917 1.00 95.25 98 ASP A N 1
ATOM 770 C CA . ASP A 1 98 ? -13.171 -0.729 32.474 1.00 95.25 98 ASP A CA 1
ATOM 771 C C . ASP A 1 98 ? -12.690 -1.761 31.449 1.00 95.25 98 ASP A C 1
ATOM 773 O O . ASP A 1 98 ? -12.070 -1.399 30.446 1.00 95.25 98 ASP A O 1
ATOM 777 N N . ALA A 1 99 ? -13.040 -3.034 31.640 1.00 94.50 99 ALA A N 1
ATOM 778 C CA . ALA A 1 99 ? -12.783 -4.075 30.650 1.00 94.50 99 ALA A CA 1
ATOM 779 C C . ALA A 1 99 ? -13.513 -3.795 29.323 1.00 94.50 99 ALA A C 1
ATOM 781 O O . ALA A 1 99 ? -12.909 -3.914 28.255 1.00 94.50 99 ALA A O 1
ATOM 782 N N . LEU A 1 100 ? -14.783 -3.375 29.382 1.00 93.44 100 LEU A N 1
ATOM 783 C CA . LEU A 1 100 ? -15.556 -3.001 28.195 1.00 93.44 100 LEU A CA 1
ATOM 784 C C . LEU A 1 100 ? -14.956 -1.776 27.487 1.00 93.44 100 LEU A C 1
ATOM 786 O O . LEU A 1 100 ? -14.817 -1.787 26.265 1.00 93.44 100 LEU A O 1
ATOM 790 N N . LEU A 1 101 ? -14.575 -0.736 28.235 1.00 93.50 101 LEU A N 1
ATOM 791 C CA . LEU A 1 101 ? -13.933 0.462 27.686 1.00 93.50 101 LEU A CA 1
ATOM 792 C C . LEU A 1 101 ? -12.662 0.111 26.920 1.00 93.50 101 LEU A C 1
ATOM 794 O O . LEU A 1 101 ? -12.506 0.552 25.785 1.00 93.50 101 LEU A O 1
ATOM 798 N N . LYS A 1 102 ? -11.803 -0.734 27.499 1.00 93.31 102 LYS A N 1
ATOM 799 C CA . LYS A 1 102 ? -10.580 -1.195 26.837 1.00 93.31 102 LYS A CA 1
ATOM 800 C C . LYS A 1 102 ? -10.887 -1.883 25.501 1.00 93.31 102 LYS A C 1
ATOM 802 O O . LYS A 1 102 ? -10.293 -1.532 24.486 1.00 93.31 102 LYS A O 1
ATOM 807 N N . GLN A 1 103 ? -11.853 -2.803 25.481 1.00 90.69 103 GLN A N 1
ATOM 808 C CA . GLN A 1 103 ? -12.259 -3.500 24.252 1.00 90.69 103 GLN A CA 1
ATOM 809 C C . GLN A 1 103 ? -12.826 -2.542 23.192 1.00 90.69 103 GLN A C 1
ATOM 811 O O . GLN A 1 103 ? -12.523 -2.671 22.004 1.00 90.69 103 GLN A O 1
ATOM 816 N N . LEU A 1 104 ? -13.653 -1.578 23.607 1.00 90.88 104 LEU A N 1
ATOM 817 C CA . LEU A 1 104 ? -14.225 -0.573 22.710 1.00 90.88 104 LEU A CA 1
ATOM 818 C C . LEU A 1 104 ? -13.146 0.345 22.121 1.00 90.88 104 LEU A C 1
ATOM 820 O O . LEU A 1 104 ? -13.188 0.649 20.929 1.00 90.88 104 LEU A O 1
ATOM 824 N N . GLU A 1 105 ? -12.177 0.769 22.932 1.00 90.81 105 GLU A N 1
ATOM 825 C CA . GLU A 1 105 ? -11.066 1.616 22.497 1.00 90.81 105 GLU A CA 1
ATOM 826 C C . GLU A 1 105 ? -10.148 0.876 21.514 1.00 90.81 105 GLU A C 1
ATOM 828 O O . GLU A 1 105 ? -9.839 1.424 20.455 1.00 90.81 105 GLU A O 1
ATOM 833 N N . GLU A 1 106 ? -9.800 -0.385 21.787 1.00 88.88 106 GLU A N 1
ATOM 834 C CA . GLU A 1 106 ? -9.034 -1.238 20.864 1.00 88.88 106 GLU A CA 1
ATOM 835 C C . GLU A 1 106 ? -9.758 -1.407 19.518 1.00 88.88 106 GLU A C 1
ATOM 837 O O . GLU A 1 106 ? -9.161 -1.214 18.453 1.00 88.88 106 GLU A O 1
ATOM 842 N N . ARG A 1 107 ? -11.072 -1.683 19.538 1.00 86.31 107 ARG A N 1
ATOM 843 C CA . ARG A 1 107 ? -11.874 -1.770 18.306 1.00 86.31 107 ARG A CA 1
ATOM 844 C C . ARG A 1 107 ? -11.954 -0.443 17.561 1.00 86.31 107 ARG A C 1
ATOM 846 O O . ARG A 1 107 ? -11.850 -0.429 16.335 1.00 86.31 107 ARG A O 1
ATOM 853 N N . SER A 1 108 ? -12.125 0.670 18.272 1.00 88.19 108 SER A N 1
ATOM 854 C CA . SER A 1 108 ? -12.161 1.998 17.655 1.00 88.19 108 SER A CA 1
ATOM 855 C C . SER A 1 108 ? -10.828 2.345 16.993 1.00 88.19 108 SER A C 1
ATOM 857 O O . SER A 1 108 ? -10.821 2.908 15.898 1.00 88.19 108 SER A O 1
ATOM 859 N N . GLN A 1 109 ? -9.705 2.018 17.637 1.00 88.69 109 GLN A N 1
ATOM 860 C CA . GLN A 1 109 ? -8.372 2.229 17.078 1.00 88.69 109 GLN A CA 1
ATOM 861 C C . GLN A 1 109 ? -8.162 1.385 15.822 1.00 88.69 109 GLN A C 1
ATOM 863 O O . GLN A 1 109 ? -7.698 1.918 14.815 1.00 88.69 109 GLN A O 1
ATOM 868 N N . LEU A 1 110 ? -8.560 0.108 15.845 1.00 87.88 110 LEU A N 1
ATOM 869 C CA . LEU A 1 110 ? -8.495 -0.760 14.671 1.00 87.88 110 LEU A CA 1
ATOM 870 C C . LEU A 1 110 ? -9.345 -0.213 13.515 1.00 87.88 110 LEU A C 1
ATOM 872 O O . LEU A 1 110 ? -8.856 -0.134 12.392 1.00 87.88 110 LEU A O 1
ATOM 876 N N . GLY A 1 111 ? -10.580 0.223 13.786 1.00 88.12 111 GLY A N 1
ATOM 877 C CA . GLY A 1 111 ? -11.456 0.823 12.774 1.00 88.12 111 GLY A CA 1
ATOM 878 C C . GLY A 1 111 ? -10.858 2.086 12.147 1.00 88.12 111 GLY A C 1
ATOM 879 O O . GLY A 1 111 ? -10.833 2.224 10.923 1.00 88.12 111 GLY A O 1
ATOM 880 N N . ASN A 1 112 ? -10.293 2.975 12.969 1.00 89.81 112 ASN A N 1
ATOM 881 C CA . ASN A 1 112 ? -9.590 4.165 12.483 1.00 89.81 112 ASN A CA 1
ATOM 882 C C . ASN A 1 112 ? -8.358 3.798 11.649 1.00 89.81 112 ASN A C 1
ATOM 884 O O . ASN A 1 112 ? -8.135 4.383 10.593 1.00 89.81 112 ASN A O 1
ATOM 888 N N . ARG A 1 113 ? -7.581 2.808 12.096 1.00 93.00 113 ARG A N 1
ATOM 889 C CA . ARG A 1 113 ? -6.388 2.326 11.396 1.00 93.00 113 ARG A CA 1
ATOM 890 C C . ARG A 1 113 ? -6.736 1.734 10.028 1.00 93.00 113 ARG A C 1
ATOM 892 O O . ARG A 1 113 ? -6.092 2.089 9.048 1.00 93.00 113 ARG A O 1
ATOM 899 N N . ILE A 1 114 ? -7.801 0.929 9.942 1.00 93.75 114 ILE A N 1
ATOM 900 C CA . ILE A 1 114 ? -8.339 0.407 8.673 1.00 93.75 114 ILE A CA 1
ATOM 901 C C . ILE A 1 114 ? -8.746 1.556 7.749 1.00 93.75 114 ILE A C 1
ATOM 903 O O . ILE A 1 114 ? -8.336 1.579 6.591 1.00 93.75 114 ILE A O 1
ATOM 907 N N . LYS A 1 115 ? -9.505 2.536 8.250 1.00 93.06 115 LYS A N 1
ATOM 908 C CA . LYS A 1 115 ? -9.937 3.690 7.450 1.00 93.06 115 LYS A CA 1
ATOM 909 C C . LYS A 1 115 ? -8.749 4.474 6.887 1.00 93.06 115 LYS A C 1
ATOM 911 O O . LYS A 1 115 ? -8.730 4.771 5.695 1.00 93.06 115 LYS A O 1
ATOM 916 N N . THR A 1 116 ? -7.762 4.786 7.725 1.00 96.00 116 THR A N 1
ATOM 917 C CA . THR A 1 116 ? -6.545 5.497 7.307 1.00 96.00 116 THR A CA 1
ATOM 918 C C . THR A 1 116 ? -5.750 4.684 6.289 1.00 96.00 116 THR A C 1
ATOM 920 O O . THR A 1 116 ? -5.298 5.235 5.287 1.00 96.00 116 THR A O 1
ATOM 923 N N . PHE A 1 117 ? -5.618 3.372 6.499 1.00 97.31 117 PHE A N 1
ATOM 924 C CA . PHE A 1 117 ? -4.972 2.482 5.539 1.00 97.31 117 PHE A CA 1
ATOM 925 C C . PHE A 1 117 ? -5.679 2.507 4.180 1.00 97.31 117 PHE A C 1
ATOM 927 O O . PHE A 1 117 ? -5.011 2.691 3.169 1.00 97.31 117 PHE A O 1
ATOM 934 N N . LEU A 1 118 ? -7.011 2.386 4.140 1.00 97.50 118 LEU A N 1
ATOM 935 C CA . LEU A 1 118 ? -7.765 2.401 2.883 1.00 97.50 118 LEU A CA 1
ATOM 936 C C . LEU A 1 118 ? -7.575 3.719 2.118 1.00 97.50 118 LEU A C 1
ATOM 938 O O . LEU A 1 118 ? -7.375 3.698 0.908 1.00 97.50 118 LEU A O 1
ATOM 942 N N . GLN A 1 119 ? -7.557 4.854 2.821 1.00 97.44 119 GLN A N 1
ATOM 943 C CA . GLN A 1 119 ? -7.255 6.157 2.215 1.00 97.44 119 GLN A CA 1
ATOM 944 C C . GLN A 1 119 ? -5.822 6.222 1.668 1.00 97.44 119 GLN A C 1
ATOM 946 O O . GLN A 1 119 ? -5.593 6.742 0.577 1.00 97.44 119 GLN A O 1
ATOM 951 N N . SER A 1 120 ? -4.851 5.679 2.406 1.00 97.81 120 SER A N 1
ATOM 952 C CA . SER A 1 120 ? -3.459 5.624 1.953 1.00 97.81 120 SER A CA 1
ATOM 953 C C . SER A 1 120 ? -3.269 4.677 0.766 1.00 97.81 120 SER A C 1
ATOM 955 O O . SER A 1 120 ? -2.436 4.953 -0.094 1.00 97.81 120 SER A O 1
ATOM 957 N N . ALA A 1 121 ? -4.005 3.566 0.723 1.00 98.31 121 ALA A N 1
ATOM 958 C CA . ALA A 1 121 ? -3.972 2.604 -0.370 1.00 98.31 121 ALA A CA 1
ATOM 959 C C . ALA A 1 121 ? -4.514 3.220 -1.663 1.00 98.31 121 ALA A C 1
ATOM 961 O O . ALA A 1 121 ? -3.864 3.111 -2.696 1.00 98.31 121 ALA A O 1
ATOM 962 N N . ASP A 1 122 ? -5.640 3.929 -1.587 1.00 97.94 122 ASP A N 1
ATOM 963 C CA . ASP A 1 122 ? -6.236 4.638 -2.724 1.00 97.94 122 ASP A CA 1
ATOM 964 C C . ASP A 1 122 ? -5.290 5.711 -3.292 1.00 97.94 122 ASP A C 1
ATOM 966 O O . ASP A 1 122 ? -4.977 5.733 -4.484 1.00 97.94 122 ASP A O 1
ATOM 970 N N . ALA A 1 123 ? -4.705 6.532 -2.414 1.00 97.88 123 ALA A N 1
ATOM 971 C CA . ALA A 1 123 ? -3.705 7.520 -2.814 1.00 97.88 123 ALA A CA 1
ATOM 972 C C . ALA A 1 123 ? -2.462 6.877 -3.461 1.00 97.88 123 ALA A C 1
ATOM 974 O O . ALA A 1 123 ? -1.914 7.417 -4.426 1.00 97.88 123 ALA A O 1
ATOM 975 N N . MET A 1 124 ? -2.018 5.727 -2.945 1.00 98.06 124 MET A N 1
ATOM 976 C CA . MET A 1 124 ? -0.884 4.990 -3.501 1.00 98.06 124 MET A CA 1
ATOM 977 C C . MET A 1 124 ? -1.216 4.381 -4.865 1.00 98.06 124 MET A C 1
ATOM 979 O O . MET A 1 124 ? -0.398 4.488 -5.771 1.00 98.06 124 MET A O 1
ATOM 983 N N . LEU A 1 125 ? -2.410 3.813 -5.055 1.00 97.88 125 LEU A N 1
ATOM 984 C CA . LEU A 1 125 ? -2.857 3.304 -6.357 1.00 97.88 125 LEU A CA 1
ATOM 985 C C . LEU A 1 125 ? -2.827 4.406 -7.421 1.00 97.88 125 LEU A C 1
ATOM 987 O O . LEU A 1 125 ? -2.208 4.226 -8.466 1.00 97.88 125 LEU A O 1
ATOM 991 N N . HIS A 1 126 ? -3.356 5.590 -7.111 1.00 97.12 126 HIS A N 1
ATOM 992 C CA . HIS A 1 126 ? -3.268 6.740 -8.013 1.00 97.12 126 HIS A CA 1
ATOM 993 C C . HIS A 1 126 ? -1.832 7.190 -8.301 1.00 97.12 126 HIS A C 1
ATOM 995 O O . HIS A 1 126 ? -1.536 7.685 -9.390 1.00 97.12 126 HIS A O 1
ATOM 1001 N N . GLN A 1 127 ? -0.923 7.063 -7.332 1.00 95.62 127 GLN A N 1
ATOM 1002 C CA . GLN A 1 127 ? 0.489 7.350 -7.562 1.00 95.62 127 GLN A CA 1
ATOM 1003 C C . GLN A 1 127 ? 1.136 6.306 -8.478 1.00 95.62 127 GLN A C 1
ATOM 1005 O O . GLN A 1 127 ? 1.912 6.682 -9.356 1.00 95.62 127 GLN A O 1
ATOM 1010 N N . LEU A 1 128 ? 0.804 5.027 -8.297 1.00 95.94 128 LEU A N 1
ATOM 1011 C CA . LEU A 1 128 ? 1.263 3.939 -9.154 1.00 95.94 128 LEU A CA 1
ATOM 1012 C C . LEU A 1 128 ? 0.743 4.114 -10.591 1.00 95.94 128 LEU A C 1
ATOM 1014 O O . LEU A 1 128 ? 1.529 3.988 -11.522 1.00 95.94 128 LEU A O 1
ATOM 1018 N N . ASP A 1 129 ? -0.510 4.529 -10.791 1.00 95.62 129 ASP A N 1
ATOM 1019 C CA . ASP A 1 129 ? -1.053 4.821 -12.131 1.00 95.62 129 ASP A CA 1
ATOM 1020 C C . ASP A 1 129 ? -0.273 5.926 -12.861 1.00 95.62 129 ASP A C 1
ATOM 1022 O O . ASP A 1 129 ? 0.012 5.831 -14.058 1.00 95.62 129 ASP A O 1
ATOM 1026 N N . LYS A 1 130 ? 0.127 6.974 -12.131 1.00 93.38 130 LYS A N 1
ATOM 1027 C CA . LYS A 1 130 ? 0.977 8.037 -12.688 1.00 93.38 130 LYS A CA 1
ATOM 1028 C C . LYS A 1 130 ? 2.362 7.510 -13.051 1.00 93.38 130 LYS A C 1
ATOM 1030 O O . LYS A 1 130 ? 2.851 7.806 -14.132 1.00 93.38 130 LYS A O 1
ATOM 1035 N N . MET A 1 131 ? 2.961 6.694 -12.183 1.00 94.19 131 MET A N 1
ATOM 1036 C CA . MET A 1 131 ? 4.260 6.076 -12.458 1.00 94.19 131 MET A CA 1
ATOM 1037 C C . MET A 1 131 ? 4.210 5.136 -13.661 1.00 94.19 131 MET A C 1
ATOM 1039 O O . MET A 1 131 ? 5.153 5.122 -14.441 1.00 94.19 131 MET A O 1
ATOM 1043 N N . GLU A 1 132 ? 3.131 4.372 -13.840 1.00 93.69 132 GLU A N 1
ATOM 1044 C CA . GLU A 1 132 ? 2.944 3.547 -15.036 1.00 93.69 132 GLU A CA 1
ATOM 1045 C C . GLU A 1 132 ? 2.880 4.416 -16.298 1.00 93.69 132 GLU A C 1
ATOM 1047 O O . GLU A 1 132 ? 3.540 4.106 -17.289 1.00 93.69 132 GLU A O 1
ATOM 1052 N N . THR A 1 133 ? 2.143 5.530 -16.243 1.00 93.31 133 THR A N 1
ATOM 1053 C CA . THR A 1 133 ? 2.063 6.492 -17.352 1.00 93.31 133 THR A CA 1
ATOM 1054 C C . THR A 1 133 ? 3.448 7.039 -17.699 1.00 93.31 133 THR A C 1
ATOM 1056 O O . THR A 1 133 ? 3.853 6.983 -18.858 1.00 93.31 133 THR A O 1
ATOM 1059 N N . ASP A 1 134 ? 4.215 7.482 -16.698 1.00 90.25 134 ASP A N 1
ATOM 1060 C CA . ASP A 1 134 ? 5.585 7.980 -16.886 1.00 90.25 134 ASP A CA 1
ATOM 1061 C C . ASP A 1 134 ? 6.517 6.894 -17.459 1.00 90.25 134 ASP A C 1
ATOM 1063 O O . ASP A 1 134 ? 7.394 7.159 -18.284 1.00 90.25 134 ASP A O 1
ATOM 1067 N N . LEU A 1 135 ? 6.315 5.642 -17.047 1.00 91.69 135 LEU A N 1
ATOM 1068 C CA . LEU A 1 135 ? 7.101 4.489 -17.477 1.00 91.69 135 LEU A CA 1
ATOM 1069 C C . LEU A 1 135 ? 6.760 4.031 -18.902 1.00 91.69 135 LEU A C 1
ATOM 1071 O O . LEU A 1 135 ? 7.606 3.439 -19.580 1.00 91.69 135 LEU A O 1
ATOM 1075 N N . SER A 1 136 ? 5.547 4.319 -19.376 1.00 89.75 136 SER A N 1
ATOM 1076 C CA . SER A 1 136 ? 5.101 3.974 -20.725 1.00 89.75 136 SER A CA 1
ATOM 1077 C C . SER A 1 136 ? 5.900 4.683 -21.817 1.00 89.75 136 SER A C 1
ATOM 1079 O O . SER A 1 136 ? 5.946 4.177 -22.926 1.00 89.75 136 SER A O 1
ATOM 1081 N N . ASP A 1 137 ? 6.593 5.784 -21.547 1.00 87.38 137 ASP A N 1
ATOM 1082 C CA . ASP A 1 137 ? 7.464 6.427 -22.546 1.00 87.38 137 ASP A CA 1
ATOM 1083 C C . ASP A 1 137 ? 8.911 6.583 -22.056 1.00 87.38 137 ASP A C 1
ATOM 1085 O O . ASP A 1 137 ? 9.751 7.219 -22.695 1.00 87.38 137 ASP A O 1
ATOM 1089 N N . ALA A 1 138 ? 9.238 5.944 -20.931 1.00 90.44 138 ALA A N 1
ATOM 1090 C CA . ALA A 1 138 ? 10.554 6.017 -20.325 1.00 90.44 138 ALA A CA 1
ATOM 1091 C C . ALA A 1 138 ? 11.632 5.292 -21.150 1.00 90.44 138 ALA A C 1
ATOM 1093 O O . ALA A 1 138 ? 11.419 4.224 -21.736 1.00 90.44 138 ALA A O 1
ATOM 1094 N N . SER A 1 139 ? 12.848 5.845 -21.117 1.00 90.88 139 SER A N 1
ATOM 1095 C CA . SER A 1 139 ? 14.051 5.150 -21.579 1.00 90.88 139 SER A CA 1
ATOM 1096 C C . SER A 1 139 ? 14.419 3.994 -20.638 1.00 90.88 139 SER A C 1
ATOM 1098 O O . SER A 1 139 ? 13.988 3.955 -19.486 1.00 90.88 139 SER A O 1
ATOM 1100 N N . ALA A 1 140 ? 15.272 3.068 -21.092 1.00 91.00 140 ALA A N 1
ATOM 1101 C CA . ALA A 1 140 ? 15.745 1.955 -20.261 1.00 91.00 140 ALA A CA 1
ATOM 1102 C C . ALA A 1 140 ? 16.411 2.415 -18.952 1.00 91.00 140 ALA A C 1
ATOM 1104 O O . ALA A 1 140 ? 16.210 1.789 -17.916 1.00 91.00 140 ALA A O 1
ATOM 1105 N N . ALA A 1 141 ? 17.162 3.520 -18.983 1.00 88.88 141 ALA A N 1
ATOM 1106 C CA . ALA A 1 141 ? 17.793 4.075 -17.788 1.00 88.88 141 ALA A CA 1
ATOM 1107 C C . ALA A 1 141 ? 16.750 4.585 -16.780 1.00 88.88 141 ALA A C 1
ATOM 1109 O O . ALA A 1 141 ? 16.817 4.251 -15.604 1.00 88.88 141 ALA A O 1
ATOM 1110 N N . ILE A 1 142 ? 15.745 5.332 -17.252 1.00 89.06 142 ILE A N 1
ATOM 1111 C CA . ILE A 1 142 ? 14.667 5.855 -16.400 1.00 89.06 142 ILE A CA 1
ATOM 1112 C C . ILE A 1 142 ? 13.818 4.706 -15.842 1.00 89.06 142 ILE A C 1
ATOM 1114 O O . ILE A 1 142 ? 13.494 4.692 -14.657 1.00 89.06 142 ILE A O 1
ATOM 1118 N N . ALA A 1 143 ? 13.507 3.705 -16.667 1.00 91.19 143 ALA A N 1
ATOM 1119 C CA . ALA A 1 143 ? 12.792 2.510 -16.231 1.00 91.19 143 ALA A CA 1
ATOM 1120 C C . ALA A 1 143 ? 13.552 1.731 -15.142 1.00 91.19 143 ALA A C 1
ATOM 1122 O O . ALA A 1 143 ? 12.926 1.215 -14.215 1.00 91.19 143 ALA A O 1
ATOM 1123 N N . GLY A 1 144 ? 14.889 1.704 -15.222 1.00 90.12 144 GLY A N 1
ATOM 1124 C CA . GLY A 1 144 ? 15.774 1.126 -14.207 1.00 90.12 144 GLY A CA 1
ATOM 1125 C C . GLY A 1 144 ? 15.625 1.744 -12.817 1.00 90.12 144 GLY A C 1
ATOM 1126 O O . GLY A 1 144 ? 15.804 1.039 -11.830 1.00 90.12 144 GLY A O 1
ATOM 1127 N N . GLU A 1 145 ? 15.229 3.014 -12.738 1.00 92.00 145 GLU A N 1
ATOM 1128 C CA . GLU A 1 145 ? 15.030 3.739 -11.477 1.00 92.00 145 GLU A CA 1
ATOM 1129 C C . GLU A 1 145 ? 13.558 3.751 -11.032 1.00 92.00 145 GLU A C 1
ATOM 1131 O O . GLU A 1 145 ? 13.248 3.598 -9.847 1.00 92.00 145 GLU A O 1
ATOM 1136 N N . LEU A 1 146 ? 12.622 3.897 -11.978 1.00 90.00 146 LEU A N 1
ATOM 1137 C CA . LEU A 1 146 ? 11.192 4.021 -11.678 1.00 90.00 146 LEU A CA 1
ATOM 1138 C C . LEU A 1 146 ? 10.584 2.741 -11.089 1.00 90.00 146 LEU A C 1
ATOM 1140 O O . LEU A 1 146 ? 9.782 2.833 -10.159 1.00 90.00 146 LEU A O 1
ATOM 1144 N N . GLY A 1 147 ? 10.972 1.559 -11.581 1.00 91.12 147 GLY A N 1
ATOM 1145 C CA . GLY A 1 147 ? 10.482 0.280 -11.046 1.00 91.12 147 GLY A CA 1
ATOM 1146 C C . GLY A 1 147 ? 10.824 0.088 -9.558 1.00 91.12 147 GLY A C 1
ATOM 1147 O O . GLY A 1 147 ? 9.916 -0.076 -8.737 1.00 91.12 147 GLY A O 1
ATOM 1148 N N . PRO A 1 148 ? 12.111 0.167 -9.167 1.00 93.00 148 PRO A N 1
ATOM 1149 C CA . PRO A 1 148 ? 12.521 0.102 -7.763 1.00 93.00 148 PRO A CA 1
ATOM 1150 C C . PRO A 1 148 ? 11.892 1.188 -6.884 1.00 93.00 148 PRO A C 1
ATOM 1152 O O . PRO A 1 148 ? 11.503 0.909 -5.746 1.00 93.00 148 PRO A O 1
ATOM 1155 N N . LEU A 1 149 ? 11.742 2.411 -7.404 1.00 92.56 149 LEU A N 1
ATOM 1156 C CA . LEU A 1 149 ? 11.104 3.505 -6.675 1.00 92.56 149 LEU A CA 1
ATOM 1157 C C . LEU A 1 149 ? 9.626 3.213 -6.379 1.00 92.56 149 LEU A C 1
ATOM 1159 O O . LEU A 1 149 ? 9.172 3.447 -5.255 1.00 92.56 149 LEU A O 1
ATOM 1163 N N . ALA A 1 150 ? 8.878 2.687 -7.355 1.00 94.00 150 ALA A N 1
ATOM 1164 C CA . ALA A 1 150 ? 7.480 2.298 -7.168 1.00 94.00 150 ALA A CA 1
ATOM 1165 C C . ALA A 1 150 ? 7.340 1.260 -6.043 1.00 94.00 150 ALA A C 1
ATOM 1167 O O . ALA A 1 150 ? 6.518 1.435 -5.137 1.00 94.00 150 ALA A O 1
ATOM 1168 N N . ARG A 1 151 ? 8.217 0.244 -6.031 1.00 95.25 151 ARG A N 1
ATOM 1169 C CA . ARG A 1 151 ? 8.285 -0.756 -4.956 1.00 95.25 151 ARG A CA 1
ATOM 1170 C C . ARG A 1 151 ? 8.529 -0.105 -3.604 1.00 95.25 151 ARG A C 1
ATOM 1172 O O . ARG A 1 151 ? 7.756 -0.328 -2.674 1.00 95.25 151 ARG A O 1
ATOM 1179 N N . GLN A 1 152 ? 9.564 0.727 -3.499 1.00 94.56 152 GLN A N 1
ATOM 1180 C CA . GLN A 1 152 ? 9.929 1.383 -2.245 1.00 94.56 152 GLN A CA 1
ATOM 1181 C C . GLN A 1 152 ? 8.762 2.189 -1.655 1.00 94.56 152 GLN A C 1
ATOM 1183 O O . GLN A 1 152 ? 8.525 2.132 -0.448 1.00 94.56 152 GLN A O 1
ATOM 1188 N N . LYS A 1 153 ? 8.012 2.917 -2.493 1.00 92.81 153 LYS A N 1
ATOM 1189 C CA . LYS A 1 153 ? 6.867 3.716 -2.031 1.00 92.81 153 LYS A CA 1
ATOM 1190 C C . LYS A 1 153 ? 5.672 2.865 -1.614 1.00 92.81 153 LYS A C 1
ATOM 1192 O O . LYS A 1 153 ? 5.032 3.176 -0.611 1.00 92.81 153 LYS A O 1
ATOM 1197 N N . ALA A 1 154 ? 5.382 1.799 -2.355 1.00 96.12 154 ALA A N 1
ATOM 1198 C CA . ALA A 1 154 ? 4.244 0.932 -2.071 1.00 96.12 154 ALA A CA 1
ATOM 1199 C C . ALA A 1 154 ? 4.467 0.036 -0.839 1.00 96.12 154 ALA A C 1
ATOM 1201 O O . ALA A 1 154 ? 3.504 -0.279 -0.136 1.00 96.12 154 ALA A O 1
ATOM 1202 N N . MET A 1 155 ? 5.717 -0.346 -0.543 1.00 95.75 155 MET A N 1
ATOM 1203 C CA . MET A 1 155 ? 6.048 -1.287 0.538 1.00 95.75 155 MET A CA 1
ATOM 1204 C C . MET A 1 155 ? 5.490 -0.868 1.898 1.00 95.75 155 MET A C 1
ATOM 1206 O O . MET A 1 155 ? 4.859 -1.688 2.556 1.00 95.75 155 MET A O 1
ATOM 1210 N N . ALA A 1 156 ? 5.639 0.399 2.293 1.00 94.12 156 ALA A N 1
ATOM 1211 C CA . ALA A 1 156 ? 5.147 0.868 3.591 1.00 94.12 156 ALA A CA 1
ATOM 1212 C C . ALA A 1 156 ? 3.623 0.698 3.737 1.00 94.12 156 ALA A C 1
ATOM 1214 O O . ALA A 1 156 ? 3.131 0.305 4.794 1.00 94.12 156 ALA A O 1
ATOM 1215 N N . VAL A 1 157 ? 2.870 0.950 2.661 1.00 97.06 157 VAL A N 1
ATOM 1216 C CA . VAL A 1 157 ? 1.409 0.787 2.650 1.00 97.06 157 VAL A CA 1
ATOM 1217 C C . VAL A 1 157 ? 1.041 -0.698 2.680 1.00 97.06 157 VAL A C 1
ATOM 1219 O O . VAL A 1 157 ? 0.158 -1.101 3.433 1.00 97.06 157 VAL A O 1
ATOM 1222 N N . ILE A 1 158 ? 1.746 -1.532 1.913 1.00 97.50 158 ILE A N 1
ATOM 1223 C CA . ILE A 1 158 ? 1.526 -2.985 1.879 1.00 97.50 158 ILE A CA 1
ATOM 1224 C C . ILE A 1 158 ? 1.798 -3.620 3.251 1.00 97.50 158 ILE A C 1
ATOM 1226 O O . ILE A 1 158 ? 0.978 -4.397 3.743 1.00 97.50 158 ILE A O 1
ATOM 1230 N N . GLU A 1 159 ? 2.916 -3.278 3.889 1.00 96.56 159 GLU A N 1
ATOM 1231 C CA . GLU A 1 159 ? 3.273 -3.771 5.223 1.00 96.56 159 GLU A CA 1
ATOM 1232 C C . GLU A 1 159 ? 2.242 -3.354 6.274 1.00 96.56 159 GLU A C 1
ATOM 1234 O O . GLU A 1 159 ? 1.869 -4.154 7.136 1.00 96.56 159 GLU A O 1
ATOM 1239 N N . GLU A 1 160 ? 1.725 -2.127 6.186 1.00 95.44 160 GLU A N 1
ATOM 1240 C CA . GLU A 1 160 ? 0.675 -1.652 7.084 1.00 95.44 160 GLU A CA 1
ATOM 1241 C C . GLU A 1 160 ? -0.617 -2.465 6.933 1.00 95.44 160 GLU A C 1
ATOM 1243 O O . GLU A 1 160 ? -1.168 -2.938 7.932 1.00 95.44 160 GLU A O 1
ATOM 1248 N N . GLY A 1 161 ? -1.064 -2.723 5.701 1.00 95.94 161 GLY A N 1
ATOM 1249 C CA . GLY A 1 161 ? -2.231 -3.575 5.459 1.00 95.94 161 GLY A CA 1
ATOM 1250 C C . GLY A 1 161 ? -2.030 -5.005 5.974 1.00 95.94 161 GLY A C 1
ATOM 1251 O O . GLY A 1 161 ? -2.924 -5.571 6.605 1.00 95.94 161 GLY A O 1
ATOM 1252 N N . GLN A 1 162 ? -0.839 -5.583 5.784 1.00 96.25 162 GLN A N 1
ATOM 1253 C CA . GLN A 1 162 ? -0.504 -6.904 6.329 1.00 96.25 162 GLN A CA 1
ATOM 1254 C C . GLN A 1 162 ? -0.522 -6.914 7.863 1.00 96.25 162 GLN A C 1
ATOM 1256 O O . GLN A 1 162 ? -1.008 -7.867 8.473 1.00 96.25 162 GLN A O 1
ATOM 1261 N N . ASN A 1 163 ? -0.026 -5.853 8.501 1.00 95.06 163 ASN A N 1
ATOM 1262 C CA . ASN A 1 163 ? -0.050 -5.718 9.955 1.00 95.06 163 ASN A CA 1
ATOM 1263 C C . ASN A 1 163 ? -1.472 -5.572 10.507 1.00 95.06 163 ASN A C 1
ATOM 1265 O O . ASN A 1 163 ? -1.755 -6.112 11.576 1.00 95.06 163 ASN A O 1
ATOM 1269 N N . ILE A 1 164 ? -2.371 -4.896 9.790 1.00 93.56 164 ILE A N 1
ATOM 1270 C CA . ILE A 1 164 ? -3.794 -4.827 10.150 1.00 93.56 164 ILE A CA 1
ATOM 1271 C C . ILE A 1 164 ? -4.420 -6.227 10.127 1.00 93.56 164 ILE A C 1
ATOM 1273 O O . ILE A 1 164 ? -5.109 -6.598 11.078 1.00 93.56 164 ILE A O 1
ATOM 1277 N N . LEU A 1 165 ? -4.120 -7.034 9.103 1.00 93.00 165 LEU A N 1
ATOM 1278 C CA . LEU A 1 165 ? -4.675 -8.385 8.961 1.00 93.00 165 LEU A CA 1
ATOM 1279 C C . LEU A 1 165 ? -4.188 -9.384 10.022 1.00 93.00 165 LEU A C 1
ATOM 1281 O O . LEU A 1 165 ? -4.878 -10.367 10.288 1.00 93.00 165 LEU A O 1
ATOM 1285 N N . LYS A 1 166 ? -3.055 -9.126 10.692 1.00 90.81 166 LYS A N 1
ATOM 1286 C CA . LYS A 1 166 ? -2.620 -9.928 11.854 1.00 90.81 166 LYS A CA 1
ATOM 1287 C C . LYS A 1 166 ? -3.611 -9.855 13.022 1.00 90.81 166 LYS A C 1
ATOM 1289 O O . LYS A 1 166 ? -3.670 -10.787 13.817 1.00 90.81 166 LYS A O 1
ATOM 1294 N N . ASN A 1 167 ? -4.389 -8.773 13.113 1.00 82.12 167 ASN A N 1
ATOM 1295 C CA . ASN A 1 167 ? -5.349 -8.532 14.194 1.00 82.12 167 ASN A CA 1
ATOM 1296 C C . ASN A 1 167 ? -6.780 -8.976 13.848 1.00 82.12 167 ASN A C 1
ATOM 1298 O O . ASN A 1 167 ? -7.683 -8.819 14.669 1.00 82.12 167 ASN A O 1
ATOM 1302 N N . GLY A 1 168 ? -7.004 -9.509 12.645 1.00 80.88 168 GLY A N 1
ATOM 1303 C CA . GLY A 1 168 ? -8.310 -9.984 12.207 1.00 80.88 168 GLY A CA 1
ATOM 1304 C C . GLY A 1 168 ? -8.493 -9.897 10.698 1.00 80.88 168 GLY A C 1
ATOM 1305 O O . GLY A 1 168 ? -7.855 -9.099 10.014 1.00 80.88 168 GLY A O 1
ATOM 1306 N N . HIS A 1 169 ? -9.396 -10.722 10.173 1.00 85.38 169 HIS A N 1
ATOM 1307 C CA . HIS A 1 169 ? -9.736 -10.693 8.758 1.00 85.38 169 HIS A CA 1
ATOM 1308 C C . HIS A 1 169 ? -10.587 -9.461 8.427 1.00 85.38 169 HIS A C 1
ATOM 1310 O O . HIS A 1 169 ? -11.571 -9.174 9.108 1.00 85.38 169 HIS A O 1
ATOM 1316 N N . ASN A 1 170 ? -10.223 -8.748 7.362 1.00 91.19 170 ASN A N 1
ATOM 1317 C CA . ASN A 1 170 ? -11.015 -7.656 6.812 1.00 91.19 170 ASN A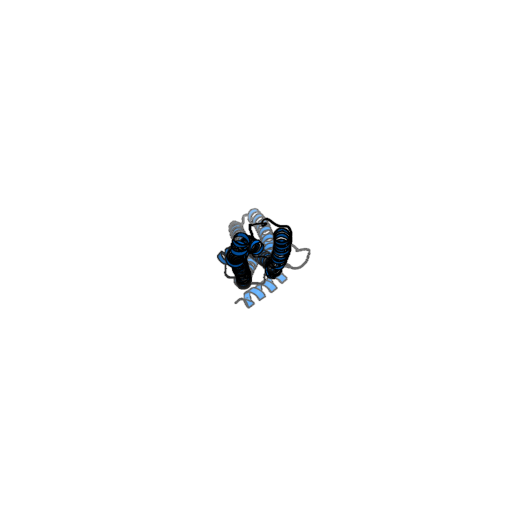 CA 1
ATOM 1318 C C . ASN A 1 170 ? -10.948 -7.697 5.280 1.00 91.19 170 ASN A C 1
ATOM 1320 O O . ASN A 1 170 ? -9.885 -7.488 4.693 1.00 91.19 170 ASN A O 1
ATOM 1324 N N . GLU A 1 171 ? -12.085 -7.952 4.635 1.00 93.12 171 GLU A N 1
ATOM 1325 C CA . GLU A 1 171 ? -12.171 -8.137 3.181 1.00 93.12 171 GLU A CA 1
ATOM 1326 C C . GLU A 1 171 ? -11.762 -6.885 2.392 1.00 93.12 171 GLU A C 1
ATOM 1328 O O . GLU A 1 171 ? -11.121 -6.994 1.347 1.00 93.12 171 GLU A O 1
ATOM 1333 N N . GLN A 1 172 ? -12.069 -5.688 2.905 1.00 94.50 172 GLN A N 1
ATOM 1334 C CA . GLN A 1 172 ? -11.691 -4.430 2.253 1.00 94.50 172 GLN A CA 1
ATOM 1335 C C . GLN A 1 172 ? -10.169 -4.262 2.239 1.00 94.50 172 GLN A C 1
ATOM 1337 O O . GLN A 1 172 ? -9.595 -3.903 1.212 1.00 94.50 172 GLN A O 1
ATOM 1342 N N . VAL A 1 173 ? -9.507 -4.583 3.356 1.00 96.31 173 VAL A N 1
ATOM 1343 C CA . VAL A 1 173 ? -8.041 -4.550 3.460 1.00 96.31 173 VAL A CA 1
ATOM 1344 C C . VAL A 1 173 ? -7.404 -5.585 2.533 1.00 96.31 173 VAL A C 1
ATOM 1346 O O . VAL A 1 173 ? -6.453 -5.263 1.823 1.00 96.31 173 VAL A O 1
ATOM 1349 N N . VAL A 1 174 ? -7.948 -6.806 2.482 1.00 97.62 174 VAL A N 1
ATOM 1350 C CA . VAL A 1 174 ? -7.473 -7.866 1.572 1.00 97.62 174 VAL A CA 1
ATOM 1351 C C . VAL A 1 174 ? -7.604 -7.445 0.106 1.00 97.62 174 VAL A C 1
ATOM 1353 O O . VAL A 1 174 ? -6.661 -7.616 -0.672 1.00 97.62 174 VAL A O 1
ATOM 1356 N N . SER A 1 175 ? -8.746 -6.868 -0.272 1.00 97.62 175 SER A N 1
ATOM 1357 C CA . SER A 1 175 ? -8.984 -6.373 -1.630 1.00 97.62 175 SER A CA 1
ATOM 1358 C C . SER A 1 175 ? -8.002 -5.259 -2.000 1.00 97.62 175 SER A C 1
ATOM 1360 O O . SER A 1 175 ? -7.345 -5.344 -3.039 1.00 97.62 175 SER A O 1
ATOM 1362 N N . ALA A 1 176 ? -7.822 -4.265 -1.123 1.00 97.81 176 ALA A N 1
ATOM 1363 C CA . ALA A 1 176 ? -6.890 -3.160 -1.343 1.00 97.81 176 ALA A CA 1
ATOM 1364 C C . ALA A 1 176 ? -5.434 -3.639 -1.478 1.00 97.81 176 ALA A C 1
ATOM 1366 O O . ALA A 1 176 ? -4.727 -3.216 -2.391 1.00 97.81 176 ALA A O 1
ATOM 1367 N N . LEU A 1 177 ? -4.992 -4.572 -0.626 1.00 98.00 177 LEU A N 1
ATOM 1368 C CA . LEU A 1 177 ? -3.661 -5.179 -0.733 1.00 98.00 177 LEU A CA 1
ATOM 1369 C C . LEU A 1 177 ? -3.466 -5.909 -2.060 1.00 98.00 177 LEU A C 1
ATOM 1371 O O . LEU A 1 177 ? -2.436 -5.741 -2.708 1.00 98.00 177 LEU A O 1
ATOM 1375 N N . SER A 1 178 ? -4.464 -6.688 -2.476 1.00 97.62 178 SER A N 1
ATOM 1376 C CA . SER A 1 178 ? -4.408 -7.434 -3.734 1.00 97.62 178 SER A CA 1
ATOM 1377 C C . SER A 1 178 ? -4.296 -6.495 -4.938 1.00 97.62 178 SER A C 1
ATOM 1379 O O . SER A 1 178 ? -3.552 -6.782 -5.876 1.00 97.62 178 SER A O 1
ATOM 1381 N N . GLN A 1 179 ? -5.004 -5.362 -4.908 1.00 97.88 179 GLN A N 1
ATOM 1382 C CA . GLN A 1 179 ? -4.915 -4.330 -5.944 1.00 97.88 179 GLN A CA 1
ATOM 1383 C C . GLN A 1 179 ? -3.536 -3.662 -5.956 1.00 97.88 179 GLN A C 1
ATOM 1385 O O . GLN A 1 179 ? -2.912 -3.601 -7.013 1.00 97.88 179 GLN A O 1
ATOM 1390 N N . LEU A 1 180 ? -3.021 -3.240 -4.794 1.00 98.00 180 LEU A N 1
ATOM 1391 C CA . LEU A 1 180 ? -1.686 -2.638 -4.672 1.00 98.00 180 LEU A CA 1
ATOM 1392 C C . LEU A 1 180 ? -0.586 -3.569 -5.188 1.00 98.00 180 LEU A C 1
ATOM 1394 O O . LEU A 1 180 ? 0.266 -3.148 -5.966 1.00 98.00 180 LEU A O 1
ATOM 1398 N N . GLN A 1 181 ? -0.613 -4.839 -4.779 1.00 97.56 181 GLN A N 1
ATOM 1399 C CA . GLN A 1 181 ? 0.380 -5.833 -5.189 1.00 97.56 181 GLN A CA 1
ATOM 1400 C C . GLN A 1 181 ? 0.323 -6.110 -6.689 1.00 97.56 181 GLN A C 1
ATOM 1402 O O . GLN A 1 181 ? 1.362 -6.146 -7.344 1.00 97.56 181 GLN A O 1
ATOM 1407 N N . ARG A 1 182 ? -0.885 -6.270 -7.243 1.00 97.62 182 ARG A N 1
ATOM 1408 C CA . ARG A 1 182 ? -1.068 -6.455 -8.685 1.00 97.62 182 ARG A CA 1
ATOM 1409 C C . ARG A 1 182 ? -0.518 -5.262 -9.456 1.00 97.62 182 ARG A C 1
ATOM 1411 O O . ARG A 1 182 ? 0.261 -5.451 -10.384 1.00 97.62 182 ARG A O 1
ATOM 1418 N N . ARG A 1 183 ? -0.875 -4.048 -9.035 1.00 96.62 183 ARG A N 1
ATOM 1419 C CA . ARG A 1 183 ? -0.475 -2.827 -9.730 1.00 96.62 183 ARG A CA 1
ATOM 1420 C C . ARG A 1 183 ? 1.028 -2.586 -9.670 1.00 96.62 183 ARG A C 1
ATOM 1422 O O . ARG A 1 183 ? 1.641 -2.224 -10.668 1.00 96.62 183 ARG A O 1
ATOM 1429 N N . LEU A 1 184 ? 1.638 -2.854 -8.518 1.00 97.44 184 LEU A N 1
ATOM 1430 C CA . LEU A 1 184 ? 3.088 -2.811 -8.373 1.00 97.44 184 LEU A CA 1
ATOM 1431 C C . LEU A 1 184 ? 3.775 -3.819 -9.308 1.00 97.44 184 LEU A C 1
ATOM 1433 O O . LEU A 1 184 ? 4.728 -3.461 -9.996 1.00 97.44 184 LEU A O 1
ATOM 1437 N N . GLN A 1 185 ? 3.268 -5.053 -9.378 1.00 96.81 185 GLN A N 1
ATOM 1438 C CA . GLN A 1 185 ? 3.820 -6.079 -10.262 1.00 96.81 185 GLN A CA 1
ATOM 1439 C C . GLN A 1 185 ? 3.729 -5.679 -11.743 1.00 96.81 185 GLN A C 1
ATOM 1441 O O . GLN A 1 185 ? 4.660 -5.937 -12.505 1.00 96.81 185 GLN A O 1
ATOM 1446 N N . GLU A 1 186 ? 2.630 -5.048 -12.161 1.00 96.12 186 GLU A N 1
ATOM 1447 C CA . GLU A 1 186 ? 2.461 -4.528 -13.524 1.00 96.12 186 GLU A CA 1
ATOM 1448 C C . GLU A 1 186 ? 3.531 -3.482 -13.867 1.00 96.12 186 GLU A C 1
ATOM 1450 O O . GLU A 1 186 ? 4.188 -3.598 -14.903 1.00 96.12 186 GLU A O 1
ATOM 1455 N 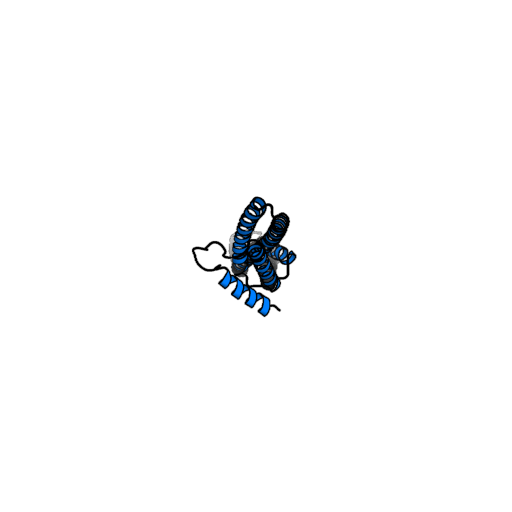N . ILE A 1 187 ? 3.778 -2.525 -12.967 1.00 96.31 187 ILE A N 1
ATOM 1456 C CA . ILE A 1 187 ? 4.814 -1.493 -13.138 1.00 96.31 187 ILE A CA 1
ATOM 1457 C C . ILE A 1 187 ? 6.209 -2.112 -13.208 1.00 96.31 187 ILE A C 1
ATOM 1459 O O . ILE A 1 187 ? 7.003 -1.758 -14.078 1.00 96.31 187 ILE A O 1
ATOM 1463 N N . GLU A 1 188 ? 6.521 -3.061 -12.328 1.00 96.00 188 GLU A N 1
ATOM 1464 C CA . GLU A 1 188 ? 7.819 -3.741 -12.332 1.00 96.00 188 GLU A CA 1
ATOM 1465 C C . GLU A 1 188 ? 8.046 -4.536 -13.623 1.00 96.00 188 GLU A C 1
ATOM 1467 O O . GLU A 1 188 ? 9.134 -4.488 -14.204 1.00 96.00 188 GLU A O 1
ATOM 1472 N N . ASN A 1 189 ? 7.009 -5.213 -14.121 1.00 96.31 189 ASN A N 1
ATOM 1473 C CA . ASN A 1 189 ? 7.065 -5.928 -15.393 1.00 96.31 189 ASN A CA 1
ATOM 1474 C C . ASN A 1 189 ? 7.262 -4.963 -16.570 1.00 96.31 189 ASN A C 1
ATOM 1476 O O . ASN A 1 189 ? 8.083 -5.231 -17.452 1.00 96.31 189 ASN A O 1
ATOM 1480 N N . LEU A 1 190 ? 6.550 -3.831 -16.577 1.00 96.12 190 LEU A N 1
ATOM 1481 C CA . LEU A 1 190 ? 6.701 -2.797 -17.599 1.00 96.12 190 LEU A CA 1
ATOM 1482 C C . LEU A 1 190 ? 8.117 -2.205 -17.579 1.00 96.12 190 LEU A C 1
ATOM 1484 O O . LEU A 1 190 ? 8.734 -2.056 -18.636 1.00 96.12 190 LEU A O 1
ATOM 1488 N N . ALA A 1 191 ? 8.670 -1.944 -16.393 1.00 96.62 191 ALA A N 1
ATOM 1489 C CA . ALA A 1 191 ? 10.023 -1.417 -16.232 1.00 96.62 191 ALA A CA 1
ATOM 1490 C C . ALA A 1 191 ? 11.049 -2.406 -16.788 1.00 96.62 191 ALA A C 1
ATOM 1492 O O . ALA A 1 191 ? 11.893 -2.044 -17.609 1.00 96.62 191 ALA A O 1
ATOM 1493 N N . GLN A 1 192 ? 10.922 -3.681 -16.416 1.00 96.44 192 GLN A N 1
ATOM 1494 C CA . GLN A 1 192 ? 11.803 -4.736 -16.900 1.00 96.44 192 GLN A CA 1
ATOM 1495 C C . GLN A 1 192 ? 11.722 -4.897 -18.423 1.00 96.44 192 GLN A C 1
ATOM 1497 O O . GLN A 1 192 ? 12.747 -5.073 -19.089 1.00 96.44 192 GLN A O 1
ATOM 1502 N N . HIS A 1 193 ? 10.518 -4.794 -18.989 1.00 95.56 193 HIS A N 1
ATOM 1503 C CA . HIS A 1 193 ? 10.320 -4.830 -20.432 1.00 95.56 193 HIS A CA 1
ATOM 1504 C C . HIS A 1 193 ? 11.005 -3.646 -21.130 1.00 95.56 193 HIS A C 1
ATOM 1506 O O . HIS A 1 193 ? 11.735 -3.849 -22.101 1.00 95.56 193 HIS A O 1
ATOM 1512 N N . ARG A 1 194 ? 10.852 -2.425 -20.604 1.00 94.38 194 ARG A N 1
ATOM 1513 C CA . ARG A 1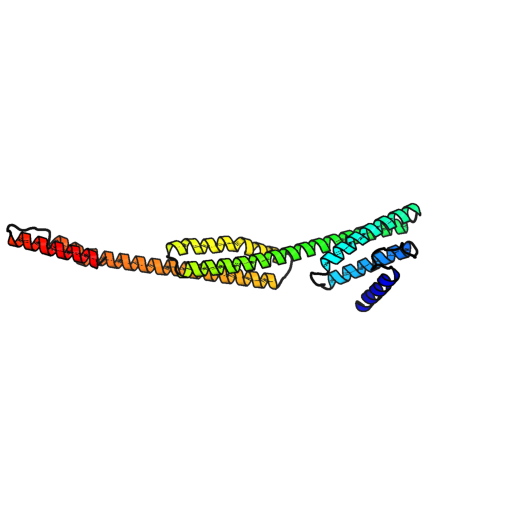 194 ? 11.509 -1.216 -21.132 1.00 94.38 194 ARG A CA 1
ATOM 1514 C C . ARG A 1 194 ? 13.029 -1.325 -21.108 1.00 94.38 194 ARG A C 1
ATOM 1516 O O . ARG A 1 194 ? 13.680 -1.016 -22.107 1.00 94.38 194 ARG A O 1
ATOM 1523 N N . ILE A 1 195 ? 13.587 -1.817 -20.003 1.00 94.69 195 ILE A N 1
ATOM 1524 C CA . ILE A 1 195 ? 15.027 -2.065 -19.863 1.00 94.69 195 ILE A CA 1
ATOM 1525 C C . ILE A 1 195 ? 15.497 -3.066 -20.919 1.00 94.69 195 ILE A C 1
ATOM 1527 O O . ILE A 1 195 ? 16.494 -2.832 -21.604 1.00 94.69 195 ILE A O 1
ATOM 1531 N N . TYR A 1 196 ? 14.768 -4.172 -21.085 1.00 94.56 196 TYR A N 1
ATOM 1532 C CA . TYR A 1 196 ? 15.101 -5.187 -22.077 1.00 94.56 196 TYR A CA 1
ATOM 1533 C C . TYR A 1 196 ? 15.094 -4.617 -23.501 1.00 94.56 196 TYR A C 1
ATOM 1535 O O . TYR A 1 196 ? 16.096 -4.746 -24.205 1.00 94.56 196 TYR A O 1
ATOM 1543 N N . VAL A 1 197 ? 14.009 -3.953 -23.910 1.00 93.44 197 VAL A N 1
ATOM 1544 C CA . VAL A 1 197 ? 13.867 -3.384 -25.261 1.00 93.44 197 VAL A CA 1
ATOM 1545 C C . VAL A 1 197 ? 14.951 -2.342 -25.538 1.00 93.44 197 VAL A C 1
ATOM 1547 O O . VAL A 1 197 ? 15.608 -2.413 -26.578 1.00 93.44 197 VAL A O 1
ATOM 1550 N N . GLY A 1 198 ? 15.204 -1.422 -24.602 1.00 91.94 198 GLY A N 1
ATOM 1551 C CA . GLY A 1 198 ? 16.251 -0.413 -24.777 1.00 91.94 198 GLY A CA 1
ATOM 1552 C C . GLY A 1 198 ? 17.649 -1.026 -24.901 1.00 91.94 198 GLY A C 1
ATOM 1553 O O . GLY A 1 198 ? 18.427 -0.613 -25.758 1.00 91.94 198 GLY A O 1
ATOM 1554 N N . ASN A 1 199 ? 17.946 -2.079 -24.134 1.00 92.44 199 ASN A N 1
ATOM 1555 C CA . ASN A 1 199 ? 19.211 -2.804 -24.261 1.00 92.44 199 ASN A CA 1
ATOM 1556 C C . ASN A 1 199 ? 19.349 -3.528 -25.610 1.00 92.44 199 ASN A C 1
ATOM 1558 O O . ASN A 1 199 ? 20.452 -3.591 -26.151 1.00 92.44 199 ASN A O 1
ATOM 1562 N N . GLN A 1 200 ? 18.263 -4.069 -26.170 1.00 93.25 200 GLN A N 1
ATOM 1563 C CA . GLN A 1 200 ? 18.299 -4.685 -27.504 1.00 93.25 200 GLN A CA 1
ATOM 1564 C C . GLN A 1 200 ? 18.526 -3.650 -28.609 1.00 93.25 200 GLN A C 1
ATOM 1566 O O . GLN A 1 200 ? 19.309 -3.900 -29.530 1.00 93.25 200 GLN A O 1
ATOM 1571 N N . LEU A 1 201 ? 17.901 -2.473 -28.500 1.00 92.06 201 LEU A N 1
ATOM 1572 C CA . LEU A 1 201 ? 18.127 -1.373 -29.436 1.00 92.06 201 LEU A CA 1
ATOM 1573 C C . LEU A 1 201 ? 19.594 -0.930 -29.417 1.00 92.06 201 LEU A C 1
ATOM 1575 O O . LEU A 1 201 ? 20.225 -0.873 -30.470 1.00 92.06 201 LEU A O 1
ATOM 1579 N N . LEU A 1 202 ? 20.156 -0.708 -28.224 1.00 90.81 202 LEU A N 1
ATOM 1580 C CA . LEU A 1 202 ? 21.565 -0.341 -28.058 1.00 90.81 202 LEU A CA 1
ATOM 1581 C C . LEU A 1 202 ? 22.507 -1.402 -28.636 1.00 90.81 202 LEU A C 1
ATOM 1583 O O . LEU A 1 202 ? 23.436 -1.067 -29.367 1.00 90.81 202 LEU A O 1
ATOM 1587 N N . LYS A 1 203 ? 22.252 -2.689 -28.369 1.00 93.81 203 LYS A N 1
ATOM 1588 C CA . LYS A 1 203 ? 23.038 -3.789 -28.952 1.00 93.81 203 LYS A CA 1
ATOM 1589 C C . LYS A 1 203 ? 23.003 -3.776 -30.476 1.00 93.81 203 LYS A C 1
ATOM 1591 O O . LYS A 1 203 ? 24.042 -3.955 -31.104 1.00 93.81 203 LYS A O 1
ATOM 1596 N N . THR A 1 204 ? 21.827 -3.553 -31.056 1.00 93.56 204 THR A N 1
ATOM 1597 C CA . THR A 1 204 ? 21.653 -3.495 -32.512 1.00 93.56 204 THR A CA 1
ATOM 1598 C C . THR A 1 204 ? 22.401 -2.302 -33.103 1.00 93.56 204 THR A C 1
ATOM 1600 O O . THR A 1 204 ? 23.125 -2.460 -34.080 1.00 93.56 204 THR A O 1
ATOM 1603 N N . GLN A 1 205 ? 22.305 -1.126 -32.477 1.00 91.19 205 GLN A N 1
ATOM 1604 C CA . GLN A 1 205 ? 23.044 0.065 -32.903 1.00 91.19 205 GLN A CA 1
ATOM 1605 C C . GLN A 1 205 ? 24.562 -0.147 -32.840 1.00 91.19 205 GLN A C 1
ATOM 1607 O O . GLN A 1 205 ? 25.255 0.140 -33.813 1.00 91.19 205 GLN A O 1
ATOM 1612 N N . ILE A 1 206 ? 25.075 -0.723 -31.748 1.00 92.62 206 ILE A N 1
ATOM 1613 C CA . ILE A 1 206 ? 26.503 -1.049 -31.608 1.00 92.62 206 ILE A CA 1
ATOM 1614 C C . ILE A 1 206 ? 26.943 -2.049 -32.681 1.00 92.62 206 ILE A C 1
ATOM 1616 O O . ILE A 1 206 ? 28.005 -1.875 -33.279 1.00 92.62 206 ILE A O 1
ATOM 1620 N N . ALA A 1 207 ? 26.143 -3.084 -32.948 1.00 93.94 207 ALA A N 1
ATOM 1621 C CA . ALA A 1 207 ? 26.450 -4.072 -33.979 1.00 93.94 207 ALA A CA 1
ATOM 1622 C C . ALA A 1 207 ? 26.499 -3.436 -35.377 1.00 93.94 207 ALA A C 1
ATOM 1624 O O . ALA A 1 207 ? 27.448 -3.681 -36.121 1.00 93.94 207 ALA A O 1
ATOM 1625 N N . ASN A 1 208 ? 25.535 -2.569 -35.700 1.00 91.88 208 ASN A N 1
ATOM 1626 C CA . ASN A 1 208 ? 25.495 -1.838 -36.966 1.00 91.88 208 ASN A CA 1
ATOM 1627 C C . ASN A 1 208 ? 26.709 -0.914 -37.123 1.00 91.88 208 ASN A C 1
ATOM 1629 O O . ASN A 1 208 ? 27.369 -0.951 -38.158 1.00 91.88 208 ASN A O 1
ATOM 1633 N N . MET A 1 209 ? 27.054 -0.143 -36.085 1.00 91.19 209 MET A N 1
ATOM 1634 C CA . MET A 1 209 ? 28.252 0.707 -36.085 1.00 91.19 209 MET A CA 1
ATOM 1635 C C . MET A 1 209 ? 29.530 -0.119 -36.247 1.00 91.19 209 MET A C 1
ATOM 1637 O O . MET A 1 209 ? 30.424 0.260 -36.996 1.00 91.19 209 MET A O 1
ATOM 1641 N N . THR A 1 210 ? 29.609 -1.272 -35.580 1.00 93.62 210 THR A N 1
ATOM 1642 C CA . THR A 1 210 ? 30.768 -2.170 -35.660 1.00 93.62 210 THR A CA 1
ATOM 1643 C C . THR A 1 210 ? 30.923 -2.763 -37.061 1.00 93.62 210 THR A C 1
ATOM 1645 O O . THR A 1 210 ? 32.034 -2.799 -37.585 1.00 93.62 210 THR A O 1
ATOM 1648 N N . SER A 1 211 ? 29.827 -3.201 -37.687 1.00 94.06 211 SER A N 1
ATOM 1649 C CA . SER A 1 211 ? 29.846 -3.681 -39.075 1.00 94.06 211 SER A CA 1
ATOM 1650 C C . SER A 1 211 ? 30.217 -2.556 -40.037 1.00 94.06 211 SER A C 1
ATOM 1652 O O . SER A 1 211 ? 31.115 -2.741 -40.847 1.00 94.06 211 SER A O 1
ATOM 1654 N N . TRP A 1 212 ? 29.642 -1.359 -39.895 1.00 92.69 212 TRP A N 1
ATOM 1655 C CA . TRP A 1 212 ? 30.018 -0.218 -40.734 1.00 92.69 212 TRP A CA 1
ATOM 1656 C C . TRP A 1 212 ? 31.509 0.137 -40.605 1.00 92.69 212 TRP A C 1
ATOM 1658 O O . TRP A 1 212 ? 32.182 0.358 -41.612 1.00 92.69 212 TRP A O 1
ATOM 1668 N N . LEU A 1 213 ? 32.056 0.131 -39.384 1.00 92.75 213 LEU A N 1
ATOM 1669 C CA . LEU A 1 213 ? 33.485 0.362 -39.157 1.00 92.75 213 LEU A CA 1
ATOM 1670 C C . LEU A 1 213 ? 34.350 -0.679 -39.881 1.00 92.75 213 LEU A C 1
ATOM 1672 O O . LEU A 1 213 ? 35.272 -0.311 -40.606 1.00 92.75 213 LEU A O 1
ATOM 1676 N N . LYS A 1 214 ? 34.028 -1.963 -39.715 1.00 95.44 214 LYS A N 1
ATOM 1677 C CA . LYS A 1 214 ? 34.813 -3.078 -40.255 1.00 95.44 214 LYS A CA 1
ATOM 1678 C C . LYS A 1 214 ? 34.681 -3.238 -41.770 1.00 95.44 214 LYS A C 1
ATOM 1680 O O . LYS A 1 214 ? 35.660 -3.518 -42.454 1.00 95.44 214 LYS A O 1
ATOM 1685 N N . ASP A 1 215 ? 33.468 -3.100 -42.286 1.00 93.69 215 ASP A N 1
ATOM 1686 C CA . ASP A 1 215 ? 33.138 -3.469 -43.662 1.00 93.69 215 ASP A CA 1
ATOM 1687 C C . ASP A 1 215 ? 33.223 -2.263 -44.613 1.00 93.69 215 ASP A C 1
ATOM 1689 O O . ASP A 1 215 ? 33.456 -2.441 -45.809 1.00 93.69 215 ASP A O 1
ATOM 1693 N N . THR A 1 216 ? 33.102 -1.036 -44.088 1.00 91.62 216 THR A N 1
ATOM 1694 C CA . THR A 1 216 ? 33.144 0.203 -44.883 1.00 91.62 216 THR A CA 1
ATOM 1695 C C . THR A 1 216 ? 34.354 1.067 -44.537 1.00 91.62 216 THR A C 1
ATOM 1697 O O . THR A 1 216 ? 35.160 1.377 -45.418 1.00 91.62 216 THR A O 1
ATOM 1700 N N . ALA A 1 217 ? 34.508 1.468 -43.270 1.00 92.06 217 ALA A N 1
ATOM 1701 C CA . ALA A 1 217 ? 35.503 2.474 -42.892 1.00 92.06 217 ALA A CA 1
ATOM 1702 C C . ALA A 1 217 ? 36.950 1.958 -42.991 1.00 92.06 217 ALA A C 1
ATOM 1704 O O . ALA A 1 217 ? 37.790 2.596 -43.630 1.00 92.06 217 ALA A O 1
ATOM 1705 N N . GLU A 1 218 ? 37.247 0.797 -42.404 1.00 94.62 218 GLU A N 1
ATOM 1706 C CA . GLU A 1 218 ? 38.589 0.199 -42.413 1.00 94.62 218 GLU A CA 1
ATOM 1707 C C . GLU A 1 218 ? 39.107 -0.097 -43.840 1.00 94.62 218 GLU A C 1
ATOM 1709 O O . GLU A 1 218 ? 40.228 0.328 -44.163 1.00 94.62 218 GLU A O 1
ATOM 1714 N N . PRO A 1 219 ? 38.331 -0.737 -44.744 1.00 95.00 219 PRO A N 1
ATOM 1715 C CA . PRO A 1 219 ? 38.759 -0.962 -46.123 1.00 95.00 219 PRO A CA 1
ATOM 1716 C C . PRO A 1 219 ? 38.957 0.335 -46.907 1.00 95.00 219 PRO A C 1
ATOM 1718 O O . PRO A 1 219 ? 39.920 0.440 -47.676 1.00 95.00 219 PRO A O 1
ATOM 1721 N N . PHE A 1 220 ? 38.081 1.331 -46.709 1.00 94.69 220 PHE A N 1
ATOM 1722 C CA . PHE A 1 220 ? 38.202 2.629 -47.373 1.00 94.69 220 PHE A CA 1
ATOM 1723 C C . PHE A 1 220 ? 39.509 3.325 -46.988 1.00 94.69 220 PHE A C 1
ATOM 1725 O O . PHE A 1 220 ? 40.272 3.707 -47.880 1.00 94.69 220 PHE A O 1
ATOM 1732 N N . LEU A 1 221 ? 39.787 3.443 -45.685 1.00 92.44 221 LEU A N 1
ATOM 1733 C CA . LEU A 1 221 ? 40.988 4.106 -45.172 1.00 92.44 221 LEU A CA 1
ATOM 1734 C C . LEU A 1 221 ? 42.265 3.373 -45.598 1.00 92.44 221 LEU A C 1
ATOM 1736 O O . LEU A 1 221 ? 43.238 4.012 -45.997 1.00 92.44 221 LEU A O 1
ATOM 1740 N N . THR A 1 222 ? 42.239 2.038 -45.593 1.00 93.38 222 THR A N 1
ATOM 1741 C CA . THR A 1 222 ? 43.370 1.216 -46.050 1.00 93.38 222 THR A CA 1
ATOM 1742 C C . THR A 1 222 ? 43.646 1.413 -47.542 1.00 93.38 222 THR A C 1
ATOM 1744 O O . THR A 1 222 ? 44.798 1.551 -47.950 1.00 93.38 222 THR A O 1
ATOM 1747 N N . SER A 1 223 ? 42.597 1.461 -48.367 1.00 92.00 223 SER A N 1
ATOM 1748 C CA . SER A 1 223 ? 42.727 1.523 -49.831 1.00 92.00 223 SER A CA 1
ATOM 1749 C C . SER A 1 223 ? 42.961 2.937 -50.369 1.00 92.00 223 SER A C 1
ATOM 1751 O O . SER A 1 223 ? 43.457 3.088 -51.484 1.00 92.00 223 SER A O 1
ATOM 1753 N N . ASN A 1 224 ? 42.602 3.976 -49.609 1.00 91.44 224 ASN A N 1
ATOM 1754 C CA . ASN A 1 224 ? 42.659 5.368 -50.062 1.00 91.44 224 ASN A CA 1
ATOM 1755 C C . ASN A 1 224 ? 43.635 6.236 -49.252 1.00 91.44 224 ASN A C 1
ATOM 1757 O O . ASN A 1 224 ? 43.610 7.445 -49.403 1.00 91.44 224 ASN A O 1
ATOM 1761 N N . GLY A 1 225 ? 44.539 5.669 -48.448 1.00 88.50 225 GLY A N 1
ATOM 1762 C CA . GLY A 1 225 ? 45.473 6.452 -47.621 1.00 88.50 225 GLY A CA 1
ATOM 1763 C C . GLY A 1 225 ? 46.579 7.217 -48.371 1.00 88.50 225 GLY A C 1
ATOM 1764 O O . GLY A 1 225 ? 47.320 7.976 -47.750 1.00 88.50 225 GLY A O 1
ATOM 1765 N N . ASN A 1 226 ? 46.725 7.032 -49.686 1.00 90.44 226 ASN A N 1
ATOM 1766 C CA . ASN A 1 226 ? 47.786 7.654 -50.482 1.00 90.44 226 ASN A CA 1
ATOM 1767 C C . ASN A 1 226 ? 47.250 8.827 -51.321 1.00 90.44 226 ASN A C 1
ATOM 1769 O O . ASN A 1 226 ? 46.365 8.636 -52.151 1.00 90.44 226 ASN A O 1
ATOM 1773 N N . LEU A 1 227 ? 47.837 10.016 -51.150 1.00 91.62 227 LEU A N 1
ATOM 1774 C CA . LEU A 1 227 ? 47.531 11.222 -51.934 1.00 91.62 227 LEU A CA 1
ATOM 1775 C C . LEU A 1 227 ? 47.955 11.099 -53.414 1.00 91.62 227 LEU A C 1
ATOM 1777 O O . LEU A 1 227 ? 47.415 11.784 -54.281 1.00 91.62 227 LEU A O 1
ATOM 1781 N N . GLY A 1 228 ? 48.919 10.223 -53.703 1.00 92.25 228 GLY A N 1
ATOM 1782 C CA . GLY A 1 228 ? 49.549 10.082 -55.012 1.00 92.25 228 GLY A CA 1
ATOM 1783 C C . GLY A 1 228 ? 50.648 11.121 -55.265 1.00 92.25 228 GLY A C 1
ATOM 1784 O O . GLY A 1 228 ? 51.064 11.846 -54.361 1.00 92.25 228 GLY A O 1
ATOM 1785 N N . ASN A 1 229 ? 51.175 11.141 -56.489 1.00 94.19 229 ASN A N 1
ATOM 1786 C CA . ASN A 1 229 ? 52.362 11.913 -56.876 1.00 94.19 229 ASN A CA 1
ATOM 1787 C C . ASN A 1 229 ? 52.094 12.966 -57.963 1.00 94.19 229 ASN A C 1
ATOM 1789 O O . ASN A 1 229 ? 53.033 13.636 -58.397 1.00 94.19 229 ASN A O 1
ATOM 1793 N N . ASP A 1 230 ? 50.840 13.143 -58.378 1.00 95.12 230 ASP A N 1
ATOM 1794 C CA . ASP A 1 230 ? 50.438 14.178 -59.320 1.00 95.12 230 ASP A CA 1
ATOM 1795 C C . ASP A 1 230 ? 49.156 14.904 -58.875 1.00 95.12 230 ASP A C 1
ATOM 1797 O O . ASP A 1 230 ? 48.502 14.563 -57.884 1.00 95.12 230 ASP A O 1
ATOM 1801 N N . PHE A 1 231 ? 48.822 15.979 -59.590 1.00 93.75 231 PHE A N 1
ATOM 1802 C CA . PHE A 1 231 ? 47.656 16.800 -59.273 1.00 93.75 231 PHE A CA 1
ATOM 1803 C C . PHE A 1 231 ? 46.332 16.043 -59.453 1.00 93.75 231 PHE A C 1
ATOM 1805 O O . PHE A 1 231 ? 45.393 16.268 -58.689 1.00 93.75 231 PHE A O 1
ATOM 1812 N N . ALA A 1 232 ? 46.246 15.147 -60.439 1.00 94.19 232 ALA A N 1
ATOM 1813 C CA . ALA A 1 232 ? 45.024 14.402 -60.718 1.00 94.19 232 ALA A CA 1
ATOM 1814 C C . ALA A 1 232 ? 44.737 13.394 -59.594 1.00 94.19 232 ALA A C 1
ATOM 1816 O O . ALA A 1 232 ? 43.631 13.387 -59.051 1.00 94.19 232 ALA A O 1
ATOM 1817 N N . SER A 1 233 ? 45.747 12.634 -59.162 1.00 92.94 233 SER A N 1
ATOM 1818 C CA . SER A 1 233 ? 45.643 11.698 -58.041 1.00 92.94 233 SER A CA 1
ATOM 1819 C C . SER A 1 233 ? 45.319 12.408 -56.725 1.00 92.94 233 SER A C 1
ATOM 1821 O O . SER A 1 233 ? 44.488 11.926 -55.954 1.00 92.94 233 SER A O 1
ATOM 1823 N N . ALA A 1 234 ? 45.908 13.587 -56.493 1.00 93.75 234 ALA A N 1
ATOM 1824 C CA . ALA A 1 234 ? 45.630 14.384 -55.301 1.00 93.75 234 ALA A CA 1
ATOM 1825 C C . ALA A 1 234 ? 44.189 14.926 -55.291 1.00 93.75 234 ALA A C 1
ATOM 1827 O O . ALA A 1 234 ? 43.519 14.908 -54.255 1.00 93.75 234 ALA A O 1
ATOM 1828 N N . ASN A 1 235 ? 43.684 15.376 -56.443 1.00 94.38 235 ASN A N 1
ATOM 1829 C CA . ASN A 1 235 ? 42.298 15.818 -56.588 1.00 94.38 235 ASN A CA 1
ATOM 1830 C C . ASN A 1 235 ? 41.306 14.659 -56.365 1.00 94.38 235 ASN A C 1
ATOM 1832 O O . ASN A 1 235 ? 40.321 14.819 -55.641 1.00 94.38 235 ASN A O 1
ATOM 1836 N N . ASP A 1 236 ? 41.592 13.478 -56.915 1.00 93.50 236 ASP A N 1
ATOM 1837 C CA . ASP A 1 236 ? 40.775 12.275 -56.716 1.00 93.50 236 ASP A CA 1
ATOM 1838 C C . ASP A 1 236 ? 40.754 11.820 -55.253 1.00 93.50 236 ASP A C 1
ATOM 1840 O O . ASP A 1 236 ? 39.685 11.501 -54.724 1.00 93.50 236 ASP A O 1
ATOM 1844 N N . PHE A 1 237 ? 41.903 11.850 -54.571 1.00 94.81 237 PHE A N 1
ATOM 1845 C CA . PHE A 1 237 ? 41.998 11.581 -53.136 1.00 94.81 237 PHE A CA 1
ATOM 1846 C C . PHE A 1 237 ? 41.057 12.492 -52.338 1.00 94.81 237 PHE A C 1
ATOM 1848 O O . PHE A 1 237 ? 40.252 12.001 -51.541 1.00 94.81 237 PHE A O 1
ATOM 1855 N N . VAL A 1 238 ? 41.111 13.808 -52.577 1.00 94.44 238 VAL A N 1
ATOM 1856 C CA . VAL A 1 238 ? 40.272 14.787 -51.866 1.00 94.44 238 VAL A CA 1
ATOM 1857 C C . VAL A 1 238 ? 38.788 14.523 -52.115 1.00 94.44 238 VAL A C 1
ATOM 1859 O O . VAL A 1 238 ? 37.996 14.556 -51.172 1.00 94.44 238 VAL A O 1
ATOM 1862 N N . ASN A 1 239 ? 38.399 14.231 -53.356 1.00 94.62 239 ASN A N 1
ATOM 1863 C CA . ASN A 1 239 ? 36.999 13.976 -53.697 1.00 94.62 239 ASN A CA 1
ATOM 1864 C C . ASN A 1 239 ? 36.461 12.710 -53.018 1.00 94.62 239 ASN A C 1
ATOM 1866 O O . ASN A 1 239 ? 35.368 12.741 -52.451 1.00 94.62 239 ASN A O 1
ATOM 1870 N N . ARG A 1 240 ? 37.246 11.626 -52.985 1.00 94.12 240 ARG A N 1
ATOM 1871 C CA . ARG A 1 240 ? 36.857 10.388 -52.289 1.00 94.12 240 ARG A CA 1
ATOM 1872 C C . ARG A 1 240 ? 36.710 10.593 -50.784 1.00 94.12 240 ARG A C 1
ATOM 1874 O O . ARG A 1 240 ? 35.742 10.112 -50.207 1.00 94.12 240 ARG A O 1
ATOM 1881 N N . HIS A 1 241 ? 37.615 11.340 -50.151 1.00 94.25 241 HIS A N 1
ATOM 1882 C CA . HIS A 1 241 ? 37.528 11.618 -48.712 1.00 94.25 241 HIS A CA 1
ATOM 1883 C C . HIS A 1 241 ? 36.372 12.553 -48.358 1.00 94.25 241 HIS A C 1
ATOM 1885 O O . HIS A 1 241 ? 35.749 12.374 -47.315 1.00 94.25 241 HIS A O 1
ATOM 1891 N N . LYS A 1 242 ? 36.038 13.518 -49.225 1.00 94.38 242 LYS A N 1
ATOM 1892 C CA . LYS A 1 242 ? 34.831 14.345 -49.059 1.00 94.38 242 LYS A CA 1
ATOM 1893 C C . LYS A 1 242 ? 33.556 13.509 -49.128 1.00 94.38 242 LYS A C 1
ATOM 1895 O O . LYS A 1 242 ? 32.665 13.700 -48.302 1.00 94.38 242 LYS A O 1
ATOM 1900 N N . GLN A 1 243 ? 33.480 12.582 -50.084 1.00 91.56 243 GLN A N 1
ATOM 1901 C CA . GLN A 1 243 ? 32.337 11.679 -50.188 1.00 91.56 243 GLN A CA 1
ATOM 1902 C C . GLN A 1 243 ? 32.243 10.778 -48.954 1.00 91.56 243 GLN A C 1
ATOM 1904 O O . GLN A 1 243 ? 31.206 10.754 -48.306 1.00 91.56 243 GLN A O 1
ATOM 1909 N N . PHE A 1 244 ? 33.349 10.151 -48.548 1.00 93.00 244 PHE A N 1
ATOM 1910 C CA . PHE A 1 244 ? 33.387 9.318 -47.348 1.00 93.00 244 PHE A CA 1
ATOM 1911 C C . PHE A 1 244 ? 32.979 10.085 -46.081 1.00 93.00 244 PHE A C 1
ATOM 1913 O O . PHE A 1 244 ? 32.190 9.586 -45.287 1.00 93.00 244 PHE A O 1
ATOM 1920 N N . ALA A 1 245 ? 33.448 11.327 -45.909 1.00 91.25 245 ALA A N 1
ATOM 1921 C CA . ALA A 1 245 ? 33.032 12.184 -44.797 1.00 91.25 245 ALA A CA 1
ATOM 1922 C C . ALA A 1 245 ? 31.522 12.482 -44.813 1.00 91.25 245 ALA A C 1
ATOM 1924 O O . ALA A 1 245 ? 30.902 12.562 -43.755 1.00 91.25 245 ALA A O 1
ATOM 1925 N N . THR A 1 246 ? 30.927 12.613 -46.000 1.00 89.81 246 THR A N 1
ATOM 1926 C CA . THR A 1 246 ? 29.471 12.754 -46.152 1.00 89.81 246 THR A CA 1
ATOM 1927 C C . THR A 1 246 ? 28.762 11.464 -45.747 1.00 89.81 246 THR A C 1
ATOM 1929 O O . THR A 1 246 ? 27.796 11.505 -44.988 1.00 89.81 246 THR A O 1
ATOM 1932 N N . ASP A 1 247 ? 29.283 10.316 -46.179 1.00 85.06 247 ASP A N 1
ATOM 1933 C CA . ASP A 1 247 ? 28.718 9.005 -45.865 1.00 85.06 247 ASP A CA 1
ATOM 1934 C C . ASP A 1 247 ? 28.763 8.712 -44.354 1.00 85.06 247 ASP A C 1
ATOM 1936 O O . ASP A 1 247 ? 27.817 8.133 -43.824 1.00 85.06 247 ASP A O 1
ATOM 1940 N N . VAL A 1 248 ? 29.800 9.171 -43.636 1.00 86.25 248 VAL A N 1
ATOM 1941 C CA . VAL A 1 248 ? 29.886 9.081 -42.163 1.00 86.25 248 VAL A CA 1
ATOM 1942 C C . VAL A 1 248 ? 28.731 9.823 -41.487 1.00 86.25 248 VAL A C 1
ATOM 1944 O O . VAL A 1 248 ? 28.120 9.287 -40.571 1.00 86.25 248 VAL A O 1
ATOM 1947 N N . VAL A 1 249 ? 28.418 11.042 -41.937 1.00 82.31 249 VAL A N 1
ATOM 1948 C CA . VAL A 1 249 ? 27.366 11.888 -41.340 1.00 82.31 249 VAL A CA 1
ATOM 1949 C C . VAL A 1 249 ? 25.963 11.357 -41.634 1.00 82.31 249 VAL A C 1
ATOM 1951 O O . VAL A 1 249 ? 25.043 11.595 -40.862 1.00 82.31 249 VAL A O 1
ATOM 1954 N N . VAL A 1 250 ? 25.781 10.664 -42.760 1.00 76.69 250 VAL A N 1
ATOM 1955 C CA . VAL A 1 250 ? 24.477 10.114 -43.164 1.00 76.69 250 VAL A CA 1
ATOM 1956 C C . VAL A 1 250 ? 24.234 8.714 -42.584 1.00 76.69 250 VAL A C 1
ATOM 1958 O O . VAL A 1 250 ? 23.083 8.331 -42.388 1.00 76.69 250 VAL A O 1
ATOM 1961 N N . SER A 1 251 ? 25.294 7.943 -42.322 1.00 69.44 251 SER A N 1
ATOM 1962 C CA . SER A 1 251 ? 25.195 6.542 -41.877 1.00 69.44 251 SER A CA 1
ATOM 1963 C C . SER A 1 251 ? 25.197 6.356 -40.352 1.00 69.44 251 SER A C 1
ATOM 1965 O O . SER A 1 251 ? 24.927 5.243 -39.894 1.00 69.44 251 SER A O 1
ATOM 1967 N N . LEU A 1 252 ? 25.517 7.401 -39.579 1.00 60.09 252 LEU A N 1
ATOM 1968 C CA . LEU A 1 252 ? 25.577 7.415 -38.107 1.00 60.09 252 LEU A CA 1
ATOM 1969 C C . LEU A 1 252 ? 24.532 8.368 -37.523 1.00 60.09 252 LEU A C 1
ATOM 1971 O O . LEU A 1 252 ? 23.939 7.991 -36.487 1.00 60.09 252 LEU A O 1
#

Radius of gyration: 40.09 Å; chains: 1; bounding box: 91×31×116 Å

pLDDT: mean 86.59, std 14.36, range [31.39, 98.31]

Secondary structure (DSSP, 8-state):
-HHHHHHHHHHHHHHTTTTSSS-PPP-S-HHHHHHHHHHHHHHHHHHHHTT--TTHHHHHHHHHHHHHHHHHHHHHHHHHTT-HHHHHHHHHHHHHHHHHHHHHHHHHHHHHHHHHHHHHHHHHHHHHHHHHHHHTT--HHHHHHHHHHHHHHHHHHHHHHHHHHTT---HHHHHHHHHHHHHHHHHHHHHHHHHHHHHHHHHHHHHHHHHHIIIIIHHHHHHH----SSHHHHHHHHHHHHHHHHHHHHH-

Sequence (252 aa):
EWESVDNLWVEQKEKLGLGQKGAKPLEGSLADQFEAVAHWLRHAQSQLAHGTDSTVVPKLIQEARQQKENVRRLQAQAQAQQADPLVVRARELTNAIDALLKQLEERSQLGNRIKTFLQSADAMLHQLDKMETDLSDASAAIAGELGPLARQKAMAVIEEGQNILKNGHNEQVVSALSQLQRRLQEIENLAQHRIYVGNQLLKTQIANMTSWLKDTAEPFLTSNGNLGNDFASANDFVNRHKQFATDVVVSL

Foldseek 3Di:
DLVVLVVVLVVVCVQQVVPDDPRDPHPDDLVVLLVNLVSVLVNLVVCVVVDDDLVVLVVSLVVLVVSLVVLVVSLVVCVVVVVVVSVVSSVVSNVSSVVSNVVSVVVNVLVVLVVVLLVLLVVLLVVLVVLLVVLVPDALVVLVVSLVVNCVSLVVSLVSLVVSCVVHDDVSSVVSNVSSVVSSVVSNVSSVVNNVVNVVVVVVVVVQVVCCCVVPVVVLCVVLVDCDDDPVSVVVSVVSVVVVVVVVVVSD